Protein AF-A0A421JWB1-F1 (afdb_monomer)

Solvent-accessible surface area (backbone atoms only — not comparable to full-atom values): 15406 Å² total; per-residue (Å²): 135,90,50,73,67,58,52,48,56,51,51,53,51,50,54,50,53,58,63,69,46,85,67,65,52,73,92,69,58,54,95,81,66,87,69,80,76,88,63,75,51,62,64,57,48,54,53,52,52,52,50,51,54,54,52,57,65,45,49,62,64,53,61,75,42,63,88,43,91,65,34,63,62,52,47,52,53,47,46,46,47,56,56,60,53,42,49,49,45,53,54,45,44,53,52,49,41,55,51,51,51,64,72,68,52,81,81,81,72,89,76,83,90,79,88,82,91,79,84,87,77,89,75,79,94,68,89,77,52,68,71,60,54,50,50,51,61,58,62,64,64,54,66,76,68,63,75,76,54,100,61,64,66,68,59,55,50,54,50,51,52,50,51,52,51,50,53,50,49,52,50,51,5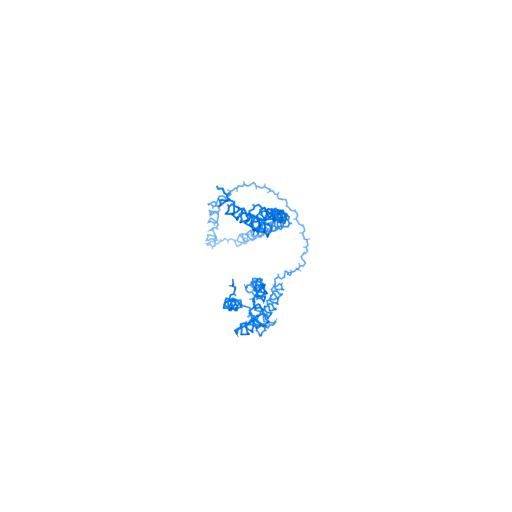0,50,50,50,53,50,51,50,48,50,51,53,49,50,49,40,52,70,47,55,50,48,50,52,49,52,52,49,50,52,49,51,50,54,49,51,52,49,50,50,50,49,50,51,52,51,49,52,41,38,54,73,72,68,50,78,52,81,41,72,67,56,54,52,52,51,53,53,51,51,53,52,53,51,50,50,52,53,51,49,66,64,49,59,86,74,112

Secondary structure (DSSP, 8-state):
---HHHHHHHHHHHHHHHHHS-PPPTTT--TT------S-HHHHHHHHHHHHHHHHHHHHHHHHTTTSTTHHHHHHHHHIIIIIIIHHHHHHHHHHHHHHHHHS-------------------------HHHHHHHHHHGGGHHHHSSS---HHHHHHHHHHHHHHHHHHHHHHHHHHHHHHHHHHHIIIIIIHHHHHHHHHHHHHHHHHHHHHHHHHHHHHHHTS-SS--HHHHHHHHHHHHHHHHHHHHHHHHGGG-

Foldseek 3Di:
DQDPVNLLVVLVVVVVVLVVLPQDFPVPPDVPDPPPPPDQLVVVLVSLVVSLVVLVVVPVVLVVCVPDPCSVVSVVSSCCCNPVRSVRRNVSSVSVNVVVCVVPPDDDDDDDDDDDDDDDDDDDDDPDDPVNVVVVVVVVPCVVVVVPDDDDPVVVVVVVVVVVVVVVVVVVVVVVVVVVVVVVVVCCVVPVVVVVVVVVVVVVVVVVVVVVVVVVVVVCCCVPPVCPDPDVVVVVVVVVVVVVVVVVVVVCVVVVVVD

Nearest PDB structures (foldseek):
  3j92-assembly1_D  TM=2.034E-01  e=2.692E+00  Oryctolagus cuniculus
  9cc9-assembly1_L  TM=2.661E-01  e=9.853E+00  Nicotiana benthamiana

pLDDT: mean 73.91, std 15.9, range [33.69, 96.38]

Structure (mmCIF, N/CA/C/O backbone):
data_AF-A0A421JWB1-F1
#
_entry.id   AF-A0A421JWB1-F1
#
loop_
_atom_site.group_PDB
_atom_site.id
_atom_site.type_symbol
_atom_site.label_atom_id
_atom_site.label_alt_id
_atom_site.label_comp_id
_atom_site.label_asym_id
_atom_site.label_entity_id
_atom_site.label_seq_id
_atom_site.pdbx_PDB_ins_code
_atom_site.Cartn_x
_atom_site.Cartn_y
_atom_site.Cartn_z
_atom_site.occupancy
_atom_site.B_iso_or_equiv
_atom_site.auth_seq_id
_atom_site.auth_comp_id
_atom_site.auth_asym_id
_atom_site.auth_atom_id
_atom_site.pdbx_PDB_model_num
ATOM 1 N N . MET A 1 1 ? 13.924 -13.564 -17.469 1.00 44.78 1 MET A N 1
ATOM 2 C CA . MET A 1 1 ? 13.247 -14.652 -18.208 1.00 44.78 1 MET A CA 1
ATOM 3 C C . MET A 1 1 ? 12.468 -15.488 -17.206 1.00 44.78 1 MET A C 1
ATOM 5 O O . MET A 1 1 ? 13.092 -16.129 -16.375 1.00 44.78 1 MET A O 1
ATOM 9 N N . THR A 1 2 ? 11.137 -15.430 -17.210 1.00 56.62 2 THR A N 1
ATOM 10 C CA . THR A 1 2 ? 10.296 -16.287 -16.359 1.00 56.62 2 THR A CA 1
ATOM 11 C C . THR A 1 2 ? 10.158 -17.655 -17.022 1.00 56.62 2 THR A C 1
ATOM 13 O O . THR A 1 2 ? 9.733 -17.762 -18.173 1.00 56.62 2 THR A O 1
ATOM 16 N N . SER A 1 3 ? 10.598 -18.710 -16.338 1.00 70.94 3 SER A N 1
ATOM 17 C CA . SER A 1 3 ? 10.462 -20.078 -16.840 1.00 70.94 3 SER A CA 1
ATOM 18 C C . SER A 1 3 ? 9.083 -20.642 -16.476 1.00 70.94 3 SER A C 1
ATOM 20 O O . SER A 1 3 ? 8.473 -20.209 -15.501 1.00 70.94 3 SER A O 1
ATOM 22 N N . LEU A 1 4 ? 8.594 -21.621 -17.244 1.00 68.88 4 LEU A N 1
ATOM 23 C CA . LEU A 1 4 ? 7.314 -22.287 -16.962 1.00 68.88 4 LEU A CA 1
ATOM 24 C C . LEU A 1 4 ? 7.333 -22.979 -15.585 1.00 68.88 4 LEU A C 1
ATOM 26 O O . LEU A 1 4 ? 6.342 -22.951 -14.871 1.00 68.88 4 LEU A O 1
ATOM 30 N N . HIS A 1 5 ? 8.489 -23.522 -15.194 1.00 71.44 5 HIS A N 1
ATOM 31 C CA . HIS A 1 5 ? 8.690 -24.155 -13.894 1.00 71.44 5 HIS A CA 1
ATOM 32 C C . HIS A 1 5 ? 8.580 -23.148 -12.742 1.00 71.44 5 HIS A C 1
ATOM 34 O O . HIS A 1 5 ? 7.970 -23.435 -11.723 1.00 71.44 5 HIS A O 1
ATOM 40 N N . THR A 1 6 ? 9.083 -21.924 -12.935 1.00 74.94 6 THR A N 1
ATOM 41 C CA . THR A 1 6 ? 8.916 -20.838 -11.958 1.00 74.94 6 THR A CA 1
ATOM 42 C C . THR A 1 6 ? 7.438 -20.481 -11.774 1.00 74.94 6 THR A C 1
ATOM 44 O O . THR A 1 6 ? 6.998 -20.262 -10.652 1.00 74.94 6 THR A O 1
ATOM 47 N N . ILE A 1 7 ? 6.654 -20.459 -12.856 1.00 71.81 7 ILE A N 1
ATOM 48 C CA . ILE A 1 7 ? 5.209 -20.191 -12.783 1.00 71.81 7 ILE A CA 1
ATOM 49 C C . ILE A 1 7 ? 4.484 -21.326 -12.052 1.00 71.81 7 ILE A C 1
ATOM 51 O O . ILE A 1 7 ? 3.648 -21.052 -11.199 1.00 71.81 7 ILE A O 1
ATOM 55 N N . GLU A 1 8 ? 4.849 -22.580 -12.317 1.00 76.25 8 GLU A N 1
ATOM 56 C CA . GLU A 1 8 ? 4.298 -23.742 -11.611 1.00 76.25 8 GLU A CA 1
ATOM 57 C C . GLU A 1 8 ? 4.595 -23.695 -10.104 1.00 76.25 8 GLU A C 1
ATOM 59 O O . GLU A 1 8 ? 3.668 -23.782 -9.307 1.00 76.25 8 GLU A O 1
ATOM 64 N N . THR A 1 9 ? 5.838 -23.406 -9.698 1.00 78.88 9 THR A N 1
ATOM 65 C CA . THR A 1 9 ? 6.180 -23.262 -8.267 1.00 78.88 9 THR A CA 1
ATOM 66 C C . THR A 1 9 ? 5.426 -22.128 -7.571 1.00 78.88 9 THR A C 1
ATOM 68 O O . THR A 1 9 ? 5.154 -22.204 -6.375 1.00 78.88 9 THR A O 1
ATOM 71 N N . ILE A 1 10 ? 5.081 -21.065 -8.306 1.00 77.12 10 ILE A N 1
ATOM 72 C CA . ILE A 1 10 ? 4.302 -19.944 -7.772 1.00 77.12 10 ILE A CA 1
ATOM 73 C C . ILE A 1 10 ? 2.832 -20.351 -7.600 1.00 77.12 10 ILE A C 1
ATOM 75 O O . ILE A 1 10 ? 2.226 -20.014 -6.587 1.00 77.12 10 ILE A O 1
ATOM 79 N N . ILE A 1 11 ? 2.274 -21.100 -8.555 1.00 74.69 11 ILE A N 1
ATOM 80 C CA . ILE A 1 11 ? 0.910 -21.642 -8.477 1.00 74.69 11 ILE A CA 1
ATOM 81 C C . ILE A 1 11 ? 0.786 -22.621 -7.306 1.00 74.69 11 ILE A C 1
ATOM 83 O O . ILE A 1 11 ? -0.158 -22.508 -6.528 1.00 74.69 11 ILE A O 1
ATOM 87 N N . ASP A 1 12 ? 1.750 -23.529 -7.139 1.00 79.44 12 ASP A N 1
ATOM 88 C CA . ASP A 1 12 ? 1.744 -24.503 -6.042 1.00 79.44 12 ASP A CA 1
ATOM 89 C C . ASP A 1 12 ? 1.836 -23.797 -4.680 1.00 79.44 12 ASP A C 1
ATOM 91 O O . ASP A 1 12 ? 1.040 -24.074 -3.781 1.00 79.44 12 ASP A O 1
ATOM 95 N N . ARG A 1 13 ? 2.711 -22.787 -4.565 1.00 82.56 13 ARG A N 1
ATOM 96 C CA . ARG A 1 13 ? 2.807 -21.944 -3.366 1.00 82.56 13 ARG A CA 1
ATOM 97 C C . ARG A 1 13 ? 1.489 -21.239 -3.047 1.00 82.56 13 ARG A C 1
ATOM 99 O O . ARG A 1 13 ? 1.067 -21.253 -1.897 1.00 82.56 13 ARG A O 1
ATOM 106 N N . TYR A 1 14 ? 0.821 -20.652 -4.041 1.00 77.69 14 TYR A N 1
ATOM 107 C CA . TYR A 1 14 ? -0.469 -19.997 -3.814 1.00 77.69 14 TYR A CA 1
ATOM 108 C C . TYR A 1 14 ? -1.587 -20.987 -3.482 1.00 77.69 14 TYR A C 1
ATOM 110 O O . TYR A 1 14 ? -2.437 -20.674 -2.656 1.00 77.69 14 TYR A O 1
ATOM 118 N N . SER A 1 15 ? -1.573 -22.193 -4.051 1.00 76.81 15 SER A N 1
ATOM 119 C CA . SER A 1 15 ? -2.471 -23.279 -3.633 1.00 76.81 15 SER A CA 1
ATOM 120 C C . SER A 1 15 ? -2.292 -23.610 -2.148 1.00 76.81 15 SER A C 1
ATOM 122 O O . SER A 1 15 ? -3.278 -23.768 -1.426 1.00 76.81 15 SER A O 1
ATOM 124 N N . ASP A 1 16 ? -1.052 -23.686 -1.672 1.00 79.69 16 ASP A N 1
ATOM 125 C CA . ASP A 1 16 ? -0.770 -24.001 -0.271 1.00 79.69 16 ASP A CA 1
ATOM 126 C C . ASP A 1 16 ? -1.110 -22.833 0.664 1.00 79.69 16 ASP A C 1
ATOM 128 O O . ASP A 1 16 ? -1.723 -23.046 1.715 1.00 79.69 16 ASP A O 1
ATOM 132 N N . ASP A 1 17 ? -0.844 -21.594 0.243 1.00 75.38 17 ASP A N 1
ATOM 133 C CA . ASP A 1 17 ? -1.265 -20.390 0.966 1.00 75.38 17 ASP A CA 1
ATOM 134 C C . ASP A 1 17 ? -2.799 -20.356 1.115 1.00 75.38 17 ASP A C 1
ATOM 136 O O . ASP A 1 17 ? -3.311 -20.140 2.217 1.00 75.38 17 ASP A O 1
ATOM 140 N N . ILE A 1 18 ? -3.548 -20.671 0.052 1.00 69.06 18 ILE A N 1
ATOM 141 C CA . ILE A 1 18 ? -5.019 -20.741 0.053 1.00 69.06 18 ILE A CA 1
ATOM 142 C C . ILE A 1 18 ? -5.568 -21.865 0.953 1.00 69.06 18 ILE A C 1
ATOM 144 O O . ILE A 1 18 ? -6.654 -21.724 1.532 1.00 69.06 18 ILE A O 1
ATOM 148 N N . LYS A 1 19 ? -4.848 -22.982 1.092 1.00 73.88 19 LYS A N 1
ATOM 149 C CA . LYS A 1 19 ? -5.209 -24.061 2.031 1.00 73.88 19 LYS A CA 1
ATOM 150 C C . LYS A 1 19 ? -4.901 -23.687 3.479 1.00 73.88 19 LYS A C 1
ATOM 152 O O . LYS A 1 19 ? -5.646 -24.090 4.366 1.00 73.88 19 LYS A O 1
ATOM 157 N N . SER A 1 20 ? -3.838 -22.913 3.713 1.00 73.75 20 SER A N 1
ATOM 158 C CA . SER A 1 20 ? -3.465 -22.419 5.047 1.00 73.75 20 SER A CA 1
ATOM 159 C C . SER A 1 20 ? -4.441 -21.366 5.584 1.00 73.75 20 SER A C 1
ATOM 161 O O . SER A 1 20 ? -4.635 -21.233 6.793 1.00 73.75 20 SER A O 1
ATOM 163 N N . LEU A 1 21 ? -5.094 -20.636 4.676 1.00 65.12 21 LEU A N 1
ATOM 164 C CA . LEU A 1 21 ? -6.259 -19.819 4.973 1.00 65.12 21 LEU A CA 1
ATOM 165 C C . LEU A 1 21 ? -7.402 -20.780 5.343 1.00 65.12 21 LEU A C 1
ATOM 167 O O . LEU A 1 21 ? -8.045 -21.338 4.453 1.00 65.12 21 LEU A O 1
ATOM 171 N N . ASN A 1 22 ? -7.620 -20.978 6.653 1.00 62.97 22 ASN A N 1
ATOM 172 C CA . ASN A 1 22 ? -8.680 -21.783 7.298 1.00 62.97 22 ASN A CA 1
ATOM 173 C C . ASN A 1 22 ? -10.111 -21.282 6.977 1.00 62.97 22 ASN A C 1
ATOM 175 O O . ASN A 1 22 ? -10.965 -21.159 7.850 1.00 62.97 22 ASN A O 1
ATOM 179 N N . ILE A 1 23 ? -10.376 -20.953 5.718 1.00 63.00 23 ILE A N 1
ATOM 180 C CA . ILE A 1 23 ? -11.671 -20.548 5.195 1.00 63.00 23 ILE A CA 1
ATOM 181 C C . ILE A 1 23 ? -12.414 -21.841 4.847 1.00 63.00 23 ILE A C 1
ATOM 183 O O . ILE A 1 23 ? -11.891 -22.628 4.040 1.00 63.00 23 ILE A O 1
ATOM 187 N N . PRO A 1 24 ? -13.592 -22.090 5.445 1.00 63.88 24 PRO A N 1
ATOM 188 C CA . PRO A 1 24 ? -14.400 -23.255 5.114 1.00 63.88 24 PRO A CA 1
ATOM 189 C C . PRO A 1 24 ? -14.762 -23.249 3.624 1.00 63.88 24 PRO A C 1
ATOM 191 O O . PRO A 1 24 ? -14.945 -22.196 3.021 1.00 63.88 24 PRO A O 1
ATOM 194 N N . SER A 1 25 ? -14.852 -24.434 3.018 1.00 58.41 25 SER A N 1
ATOM 195 C CA . SER A 1 25 ? -15.398 -24.577 1.665 1.00 58.41 25 SER A CA 1
ATOM 196 C C . SER A 1 25 ? -16.887 -24.227 1.660 1.00 58.41 25 SER A C 1
ATOM 198 O O . SER A 1 25 ? -17.566 -24.373 2.680 1.00 58.41 25 SER A O 1
ATOM 200 N N . LEU A 1 26 ? -17.420 -23.839 0.506 1.00 56.41 26 LEU A N 1
ATOM 201 C CA . LEU A 1 26 ? -18.829 -23.510 0.279 1.00 56.41 26 LEU A CA 1
ATOM 202 C C . LEU A 1 26 ? -19.766 -24.626 0.764 1.00 56.41 26 LEU A C 1
ATOM 204 O O . LEU A 1 26 ? -20.832 -24.365 1.305 1.00 56.41 26 LEU A O 1
ATOM 208 N N . THR A 1 27 ? -19.328 -25.881 0.650 1.00 55.66 27 THR A N 1
ATOM 209 C CA . THR A 1 27 ? -20.059 -27.070 1.122 1.00 55.66 27 THR A CA 1
ATOM 210 C C . THR A 1 27 ? -20.117 -27.213 2.644 1.00 55.66 27 THR A C 1
ATOM 212 O O . THR A 1 27 ? -20.988 -27.909 3.160 1.00 55.66 27 THR A O 1
ATOM 215 N N . LYS A 1 28 ? -19.194 -26.574 3.369 1.00 59.38 28 LYS A N 1
ATOM 216 C CA . LYS A 1 28 ? -19.120 -26.557 4.839 1.00 59.38 28 LYS A CA 1
ATOM 217 C C . LYS A 1 28 ? -19.638 -25.246 5.429 1.00 59.38 28 LYS A C 1
ATOM 219 O O . LYS A 1 28 ? -19.927 -25.195 6.620 1.00 59.38 28 LYS A O 1
ATOM 224 N N . PHE A 1 29 ? -19.767 -24.203 4.610 1.00 56.34 29 PHE A N 1
ATOM 225 C CA . PHE A 1 29 ? -20.377 -22.933 4.977 1.00 56.34 29 PHE A CA 1
ATOM 226 C C . PHE A 1 29 ? -21.905 -23.079 5.007 1.00 56.34 29 PHE A C 1
ATOM 228 O O . PHE A 1 29 ? -22.623 -22.711 4.078 1.00 56.34 29 PHE A O 1
ATOM 235 N N . ARG A 1 30 ? -22.420 -23.674 6.085 1.00 53.69 30 ARG A N 1
ATOM 236 C CA . ARG A 1 30 ? -23.856 -23.704 6.353 1.00 53.69 30 ARG A CA 1
ATOM 237 C C . ARG A 1 30 ? -24.238 -22.363 6.975 1.00 53.69 30 ARG A C 1
ATOM 239 O O . ARG A 1 30 ? -23.835 -22.081 8.095 1.00 53.69 30 ARG A O 1
ATOM 246 N N . GLN A 1 31 ? -25.043 -21.571 6.265 1.00 54.59 31 GLN A N 1
ATOM 247 C CA . GLN A 1 31 ? -25.502 -20.222 6.660 1.00 54.59 31 GLN A CA 1
ATOM 248 C C . GLN A 1 31 ? -26.112 -20.100 8.075 1.00 54.59 31 GLN A C 1
ATOM 250 O O . GLN A 1 31 ? -26.299 -18.984 8.543 1.00 54.59 31 GLN A O 1
ATOM 255 N N . ASN A 1 32 ? -26.404 -21.214 8.756 1.00 48.22 32 ASN A N 1
ATOM 256 C CA . ASN A 1 32 ? -27.080 -21.243 10.054 1.00 48.22 32 ASN A CA 1
ATOM 257 C C . ASN A 1 32 ? -26.224 -21.772 11.212 1.00 48.22 32 ASN A C 1
ATOM 259 O O . ASN A 1 32 ? -26.705 -21.761 12.343 1.00 48.22 32 ASN A O 1
ATOM 263 N N . ASP A 1 33 ? -24.998 -22.243 10.970 1.00 47.75 33 ASP A N 1
ATOM 264 C CA . ASP A 1 33 ? -24.144 -22.688 12.070 1.00 47.75 33 ASP A CA 1
ATOM 265 C C . ASP A 1 33 ? -23.330 -21.494 12.564 1.00 47.75 33 ASP A C 1
ATOM 267 O O . ASP A 1 33 ? -22.449 -20.972 11.883 1.00 47.75 33 ASP A O 1
ATOM 271 N N . SER A 1 34 ? -23.669 -21.049 13.770 1.00 47.81 34 SER A N 1
ATOM 272 C CA . SER A 1 34 ? -22.977 -20.051 14.577 1.00 47.81 34 SER A CA 1
ATOM 273 C C . SER A 1 34 ? -21.564 -20.522 14.936 1.00 47.81 34 SER A C 1
ATOM 275 O O . SER A 1 34 ? -21.252 -20.800 16.095 1.00 47.81 34 SER A O 1
ATOM 277 N N . THR A 1 35 ? -20.690 -20.650 13.940 1.00 54.81 35 THR A N 1
ATOM 278 C CA . THR A 1 35 ? -19.260 -20.794 14.175 1.00 54.81 35 THR A CA 1
ATOM 279 C C . THR A 1 35 ? -18.784 -19.456 14.709 1.00 54.81 35 THR A C 1
ATOM 281 O O . THR A 1 35 ? -18.725 -18.482 13.962 1.00 54.81 35 THR A O 1
ATOM 284 N N . LEU A 1 36 ? -18.509 -19.398 16.013 1.00 49.03 36 LEU A N 1
ATOM 285 C CA . LEU A 1 36 ? -17.842 -18.269 16.654 1.00 49.03 36 LEU A CA 1
ATOM 286 C C . LEU A 1 36 ? -16.607 -17.913 15.821 1.00 49.03 36 LEU A C 1
ATOM 288 O O . LEU A 1 36 ? -15.647 -18.683 15.753 1.00 49.03 36 LEU A O 1
ATOM 292 N N . ILE A 1 37 ? -16.670 -16.777 15.131 1.00 54.41 37 ILE A N 1
ATOM 293 C CA . ILE A 1 37 ? -15.580 -16.276 14.301 1.00 54.41 37 ILE A CA 1
ATOM 294 C C . ILE A 1 37 ? -14.516 -15.757 15.273 1.00 54.41 37 ILE A C 1
ATOM 296 O O . ILE A 1 37 ? -14.594 -14.634 15.758 1.00 54.41 37 ILE A O 1
ATOM 300 N N . THR A 1 38 ? -13.548 -16.605 15.622 1.00 51.44 38 THR A N 1
ATOM 301 C CA . THR A 1 38 ? -12.500 -16.284 16.610 1.00 51.44 38 THR A CA 1
ATOM 302 C C . THR A 1 38 ? -11.383 -15.403 16.047 1.00 51.44 38 THR A C 1
ATOM 304 O O . THR A 1 38 ? -10.594 -14.853 16.810 1.00 51.44 38 THR A O 1
ATOM 307 N N . ILE A 1 39 ? -11.298 -15.260 14.721 1.00 59.88 39 ILE A N 1
ATOM 308 C CA . ILE A 1 39 ? -10.264 -14.490 14.019 1.00 59.88 39 ILE A CA 1
ATOM 309 C C . ILE A 1 39 ? -10.946 -13.577 13.003 1.00 59.88 39 ILE A C 1
ATOM 311 O O . ILE A 1 39 ? -11.824 -14.021 12.265 1.00 59.88 39 ILE A O 1
ATOM 315 N N . SER A 1 40 ? -10.528 -12.311 12.940 1.00 65.06 40 SER A N 1
ATOM 316 C CA . SER A 1 40 ? -11.121 -11.328 12.035 1.00 65.06 40 SER A CA 1
ATOM 317 C C . SER A 1 40 ? -10.987 -11.761 10.557 1.00 65.06 40 SER A C 1
ATOM 319 O O . SER A 1 40 ? -9.876 -12.007 10.069 1.00 65.06 40 SER A O 1
ATOM 321 N N . PRO A 1 41 ? -12.099 -11.840 9.799 1.00 73.12 41 PRO A N 1
ATOM 322 C CA . PRO A 1 41 ? -12.102 -12.335 8.416 1.00 73.12 41 PRO A CA 1
ATOM 323 C C . PRO A 1 41 ? -11.453 -11.363 7.406 1.00 73.12 41 PRO A C 1
ATOM 325 O O . PRO A 1 41 ? -11.223 -11.714 6.245 1.00 73.12 41 PRO A O 1
ATOM 328 N N . TYR A 1 42 ? -11.081 -10.158 7.845 1.00 76.25 42 TYR A N 1
ATOM 329 C CA . TYR A 1 42 ? -10.410 -9.144 7.024 1.00 76.25 42 TYR A CA 1
ATOM 330 C C . TYR A 1 42 ? -8.964 -9.511 6.655 1.00 76.25 42 TYR A C 1
ATOM 332 O O . TYR A 1 42 ? -8.512 -9.208 5.552 1.00 76.25 42 TYR A O 1
ATOM 340 N N . ILE A 1 43 ? -8.233 -10.220 7.525 1.00 75.56 43 ILE A N 1
ATOM 341 C CA . ILE A 1 43 ? -6.865 -10.676 7.206 1.00 75.56 43 ILE A CA 1
ATOM 342 C C . ILE A 1 43 ? -6.907 -11.693 6.060 1.00 75.56 43 ILE A C 1
ATOM 344 O O . ILE A 1 43 ? -6.075 -11.667 5.149 1.00 75.56 43 ILE A O 1
ATOM 348 N N . SER A 1 44 ? -7.909 -12.571 6.089 1.00 74.25 44 SER A N 1
ATOM 349 C CA . SER A 1 44 ? -8.174 -13.531 5.023 1.00 74.25 44 SER A CA 1
ATOM 350 C C . SER A 1 44 ? -8.571 -12.831 3.724 1.00 74.25 44 SER A C 1
ATOM 352 O O . SER A 1 44 ? -8.070 -13.209 2.667 1.00 74.25 44 SER A O 1
ATOM 354 N N . GLN A 1 45 ? -9.378 -11.765 3.796 1.00 80.94 45 GLN A N 1
ATOM 355 C CA . GLN A 1 45 ? -9.743 -10.955 2.628 1.00 80.94 45 GLN A CA 1
ATOM 356 C C . GLN A 1 45 ? -8.512 -10.342 1.963 1.00 80.94 45 GLN A C 1
ATOM 358 O O . GLN A 1 45 ? -8.309 -10.517 0.763 1.00 80.94 45 GLN A O 1
ATOM 363 N N . PHE A 1 46 ? -7.666 -9.673 2.747 1.00 78.44 46 PHE A N 1
ATOM 364 C CA . PHE A 1 46 ? -6.475 -9.007 2.229 1.00 78.44 46 PHE A CA 1
ATOM 365 C C . PHE A 1 46 ? -5.534 -9.992 1.525 1.00 78.44 46 PHE A C 1
ATOM 367 O O . PHE A 1 46 ? -5.052 -9.731 0.422 1.00 78.44 46 PHE A O 1
ATOM 374 N N . LYS A 1 47 ? -5.313 -11.170 2.123 1.00 76.88 47 LYS A N 1
ATOM 375 C CA . LYS A 1 47 ? -4.492 -12.220 1.506 1.00 76.88 47 LYS A CA 1
ATOM 376 C C . LYS A 1 47 ? -5.110 -12.759 0.214 1.00 76.88 47 LYS A C 1
ATOM 378 O O . LYS A 1 47 ? -4.384 -12.959 -0.757 1.00 76.88 47 LYS A O 1
ATOM 383 N N . LEU A 1 48 ? -6.427 -12.970 0.171 1.00 79.31 48 LEU A N 1
ATOM 384 C CA . LEU A 1 48 ? -7.116 -13.408 -1.048 1.00 79.31 48 LEU A CA 1
ATOM 385 C C . LEU A 1 48 ? -7.040 -12.355 -2.164 1.00 79.31 48 LEU A C 1
ATOM 387 O O . LEU A 1 48 ? -6.807 -12.710 -3.319 1.00 79.31 48 LEU A O 1
ATOM 391 N N . GLU A 1 49 ? -7.166 -11.067 -1.838 1.00 82.88 49 GLU A N 1
ATOM 392 C CA . GLU A 1 49 ? -7.011 -9.973 -2.806 1.00 82.88 49 GLU A CA 1
ATOM 393 C C . GLU A 1 49 ? -5.578 -9.871 -3.339 1.00 82.88 49 GLU A C 1
ATOM 395 O O . GLU A 1 49 ? -5.373 -9.729 -4.549 1.00 82.88 49 GLU A O 1
ATOM 400 N N . GLN A 1 50 ? -4.579 -10.036 -2.469 1.00 81.62 50 GLN A N 1
ATOM 401 C CA . GLN A 1 50 ? -3.175 -10.076 -2.874 1.00 81.62 50 GLN A CA 1
ATOM 402 C C . GLN A 1 50 ? -2.902 -11.236 -3.846 1.00 81.62 50 GLN A C 1
ATOM 404 O O . GLN A 1 50 ? -2.227 -11.050 -4.863 1.00 81.62 50 GLN A O 1
ATOM 409 N N . ILE A 1 51 ? -3.457 -12.419 -3.562 1.00 78.94 51 ILE A N 1
ATOM 410 C CA . ILE A 1 51 ? -3.343 -13.604 -4.423 1.00 78.94 51 ILE A CA 1
ATOM 411 C C . ILE A 1 51 ? -4.085 -13.391 -5.752 1.00 78.94 51 ILE A C 1
ATOM 413 O O . ILE A 1 51 ? -3.571 -13.737 -6.815 1.00 78.94 51 ILE A O 1
ATOM 417 N N . LYS A 1 52 ? -5.255 -12.744 -5.740 1.00 82.44 52 LYS A N 1
ATOM 418 C CA . LYS A 1 52 ? -5.985 -12.382 -6.966 1.00 82.44 52 LYS A CA 1
ATOM 419 C C . LYS A 1 52 ? -5.166 -11.454 -7.861 1.00 82.44 52 LYS A C 1
ATOM 421 O O . LYS A 1 52 ? -5.091 -11.664 -9.075 1.00 82.44 52 LYS A O 1
ATOM 426 N N . GLN A 1 53 ? -4.537 -10.438 -7.274 1.00 82.50 53 GLN A N 1
ATOM 427 C CA . GLN A 1 53 ? -3.721 -9.482 -8.016 1.00 82.50 53 GLN A CA 1
ATOM 428 C C . GLN A 1 53 ? -2.458 -10.141 -8.586 1.00 82.50 53 GLN A C 1
ATOM 430 O O . GLN A 1 53 ? -2.110 -9.909 -9.747 1.00 82.50 53 GLN A O 1
ATOM 435 N N . SER A 1 54 ? -1.793 -11.003 -7.813 1.00 77.69 54 SER A N 1
ATOM 436 C CA . SER A 1 54 ? -0.610 -11.727 -8.285 1.00 77.69 54 SER A CA 1
ATOM 437 C C . SER A 1 54 ? -0.947 -12.734 -9.391 1.00 77.69 54 SER A C 1
ATOM 439 O O . SER A 1 54 ? -0.235 -12.782 -10.397 1.00 77.69 54 SER A O 1
ATOM 441 N N . LEU A 1 55 ? -2.061 -13.466 -9.276 1.00 73.88 55 LEU A N 1
ATOM 442 C CA . LEU A 1 55 ? -2.552 -14.383 -10.311 1.00 73.88 55 LEU A CA 1
ATOM 443 C C . LEU A 1 55 ? -2.949 -13.643 -11.593 1.00 73.88 55 LEU A C 1
ATOM 445 O O . LEU A 1 55 ? -2.600 -14.093 -12.684 1.00 73.88 55 LEU A O 1
ATOM 449 N N . SER A 1 56 ? -3.586 -12.473 -11.482 1.00 78.81 56 SER A N 1
ATOM 450 C CA . SER A 1 56 ? -3.883 -11.615 -12.638 1.00 78.81 56 SER A CA 1
ATOM 451 C C . SER A 1 56 ? -2.604 -11.218 -13.387 1.00 78.81 56 SER A C 1
ATOM 453 O O . SER A 1 56 ? -2.525 -11.350 -14.610 1.00 78.81 56 SER A O 1
ATOM 455 N N . ASN A 1 57 ? -1.542 -10.863 -12.659 1.00 79.38 57 ASN A N 1
ATOM 456 C CA . ASN A 1 57 ? -0.242 -10.528 -13.248 1.00 79.38 57 ASN A CA 1
ATOM 457 C C . ASN A 1 57 ? 0.469 -11.734 -13.895 1.00 79.38 57 ASN A C 1
ATOM 459 O O . ASN A 1 57 ? 1.319 -11.550 -14.769 1.00 79.38 57 ASN A O 1
ATOM 463 N N . LEU A 1 58 ? 0.116 -12.965 -13.510 1.00 71.06 58 LEU A N 1
ATOM 464 C CA . LEU A 1 58 ? 0.650 -14.208 -14.081 1.00 71.06 58 LEU A CA 1
ATOM 465 C C . LEU A 1 58 ? -0.043 -14.621 -15.393 1.00 71.06 58 LEU A C 1
ATOM 467 O O . LEU A 1 58 ? 0.538 -15.389 -16.162 1.00 71.06 58 LEU A O 1
ATOM 471 N N . THR A 1 59 ? -1.215 -14.063 -15.716 1.00 74.62 59 THR A N 1
ATOM 472 C CA . THR A 1 59 ? -1.960 -14.388 -16.952 1.00 74.62 59 THR A CA 1
ATOM 473 C C . THR A 1 59 ? -1.186 -14.033 -18.228 1.00 74.62 59 THR A C 1
ATOM 475 O O . THR A 1 59 ? -1.041 -14.861 -19.132 1.00 74.62 59 THR A O 1
ATOM 478 N N . GLN A 1 60 ? -0.617 -12.825 -18.298 1.00 75.44 60 GLN A N 1
ATOM 479 C CA . GLN A 1 60 ? 0.167 -12.356 -19.445 1.00 75.44 60 GLN A CA 1
ATOM 480 C C . GLN A 1 60 ? 1.447 -13.173 -19.701 1.00 75.44 60 GLN A C 1
ATOM 482 O O . GLN A 1 60 ? 1.671 -13.577 -20.849 1.00 75.44 60 GLN A O 1
ATOM 487 N N . PRO A 1 61 ? 2.323 -13.426 -18.705 1.00 71.88 61 PRO A N 1
ATOM 488 C CA . PRO A 1 61 ? 3.510 -14.249 -18.915 1.00 71.88 61 PRO A CA 1
ATOM 489 C C . PRO A 1 61 ? 3.159 -15.711 -19.208 1.00 71.88 61 PRO A C 1
ATOM 491 O O . PRO A 1 61 ? 3.856 -16.329 -20.013 1.00 71.88 61 PRO A O 1
ATOM 494 N N . LEU A 1 62 ? 2.067 -16.245 -18.646 1.00 71.00 62 LEU A N 1
ATOM 495 C CA . LEU A 1 62 ? 1.588 -17.591 -18.962 1.00 71.00 62 LEU A CA 1
ATOM 496 C C . LEU A 1 62 ? 1.153 -17.689 -20.434 1.00 71.00 62 LEU A C 1
ATOM 498 O O . LEU A 1 62 ? 1.617 -18.578 -21.146 1.00 71.00 62 LEU A O 1
ATOM 502 N N . HIS A 1 63 ? 0.367 -16.733 -20.944 1.00 73.88 63 HIS A N 1
ATOM 503 C CA . HIS A 1 63 ? -0.072 -16.723 -22.348 1.00 73.88 63 HIS A CA 1
ATOM 504 C C . HIS A 1 63 ? 1.096 -16.598 -23.348 1.00 73.88 63 HIS A C 1
ATOM 506 O O . HIS A 1 63 ? 1.071 -17.202 -24.421 1.00 73.88 63 HIS A O 1
ATOM 512 N N . LYS A 1 64 ? 2.175 -15.886 -22.991 1.00 77.19 64 LYS A N 1
ATOM 513 C CA . LYS A 1 64 ? 3.408 -15.813 -23.806 1.00 77.19 64 LYS A CA 1
ATOM 514 C C . LYS A 1 64 ? 4.135 -17.162 -23.929 1.00 77.19 64 LYS A C 1
ATOM 516 O O . LYS A 1 64 ? 4.933 -17.341 -24.845 1.00 77.19 64 LYS A O 1
ATOM 521 N N . LEU A 1 65 ? 3.859 -18.114 -23.036 1.00 72.56 65 LEU A N 1
ATOM 522 C CA . LEU A 1 65 ? 4.477 -19.444 -22.988 1.00 72.56 65 LEU A CA 1
ATOM 523 C C . LEU A 1 65 ? 3.599 -20.551 -23.610 1.00 72.56 65 LEU A C 1
ATOM 525 O O . LEU A 1 65 ? 3.971 -21.723 -23.525 1.00 72.56 65 LEU A O 1
ATOM 529 N N . LYS A 1 66 ? 2.507 -20.187 -24.306 1.00 73.31 66 LYS A N 1
ATOM 530 C CA . LYS A 1 66 ? 1.543 -21.095 -24.971 1.00 73.31 66 LYS A CA 1
ATOM 531 C C . LYS A 1 66 ? 2.172 -22.131 -25.914 1.00 73.31 66 LYS A C 1
ATOM 533 O O . LYS A 1 66 ? 1.606 -23.191 -26.140 1.00 73.31 66 LYS A O 1
ATOM 538 N N . SER A 1 67 ? 3.359 -21.841 -26.448 1.00 68.81 67 SER A N 1
ATOM 539 C CA . SER A 1 67 ? 4.095 -22.718 -27.372 1.00 68.81 67 SER A CA 1
ATOM 540 C C . SER A 1 67 ? 4.733 -23.954 -26.697 1.00 68.81 67 SER A C 1
ATOM 542 O O . SER A 1 67 ? 5.164 -24.887 -27.371 1.00 68.81 67 SER A O 1
ATOM 544 N N . LYS A 1 68 ? 4.810 -24.006 -25.357 1.00 76.38 68 LYS A N 1
ATOM 545 C CA . LYS A 1 68 ? 5.473 -25.112 -24.640 1.00 76.38 68 LYS A CA 1
ATOM 546 C C . LYS A 1 68 ? 4.528 -26.289 -24.373 1.00 76.38 68 LYS A C 1
ATOM 548 O O . LYS A 1 68 ? 3.402 -26.097 -23.938 1.00 76.38 68 LYS A O 1
ATOM 553 N N . LYS A 1 69 ? 5.031 -27.524 -24.515 1.00 73.12 69 LYS A N 1
ATOM 554 C CA . LYS A 1 69 ? 4.269 -28.782 -24.337 1.00 73.12 69 LYS A CA 1
ATOM 555 C C . LYS A 1 69 ? 3.562 -28.909 -22.975 1.00 73.12 69 LYS A C 1
ATOM 557 O O . LYS A 1 69 ? 2.480 -29.476 -22.906 1.00 73.12 69 LYS A O 1
ATOM 562 N N . SER A 1 70 ? 4.146 -28.355 -21.913 1.00 71.56 70 SER A N 1
ATOM 563 C CA . SER A 1 70 ? 3.587 -28.401 -20.551 1.00 71.56 70 SER A CA 1
ATOM 564 C C . SER A 1 70 ? 2.662 -27.220 -20.217 1.00 71.56 70 SER A C 1
ATOM 566 O O . SER A 1 70 ? 2.206 -27.109 -19.084 1.00 71.56 70 SER A O 1
ATOM 568 N N . TYR A 1 71 ? 2.383 -26.329 -21.177 1.00 79.88 71 TYR A N 1
ATOM 569 C CA . TYR A 1 71 ? 1.520 -25.162 -20.978 1.00 79.88 71 TYR A CA 1
ATOM 570 C C . TYR A 1 71 ? 0.100 -25.554 -20.574 1.00 79.88 71 TYR A C 1
ATOM 572 O O . TYR A 1 71 ? -0.394 -25.014 -19.596 1.00 79.88 71 TYR A O 1
ATOM 580 N N . ASN A 1 72 ? -0.520 -26.511 -21.273 1.00 77.94 72 ASN A N 1
ATOM 581 C CA . ASN A 1 72 ? -1.909 -26.901 -21.006 1.00 77.94 72 ASN A CA 1
ATOM 582 C C . ASN A 1 72 ? -2.087 -27.400 -19.564 1.00 77.94 72 ASN A C 1
ATOM 584 O O . ASN A 1 72 ? -2.994 -26.961 -18.882 1.00 77.94 72 ASN A O 1
ATOM 588 N N . ILE A 1 73 ? -1.148 -28.206 -19.056 1.00 80.75 73 ILE A N 1
ATOM 589 C CA . ILE A 1 73 ? -1.193 -28.731 -17.680 1.00 80.75 73 ILE A CA 1
ATOM 590 C C . ILE A 1 73 ? -1.109 -27.594 -16.650 1.00 80.75 73 ILE A C 1
ATOM 592 O O . ILE A 1 73 ? -1.870 -27.557 -15.687 1.00 80.75 73 ILE A O 1
ATOM 596 N N . VAL A 1 74 ? -0.180 -26.654 -16.846 1.00 77.50 74 VAL A N 1
ATOM 597 C CA . VAL A 1 74 ? -0.010 -25.503 -15.942 1.00 77.50 74 VAL A CA 1
ATOM 598 C C . VAL A 1 74 ? -1.184 -24.528 -16.069 1.00 77.50 74 VAL A C 1
ATOM 600 O O . VAL A 1 74 ? -1.581 -23.909 -15.086 1.00 77.50 74 VAL A O 1
ATOM 603 N N . HIS A 1 75 ? -1.761 -24.405 -17.263 1.00 79.38 75 HIS A N 1
ATOM 604 C CA . HIS A 1 75 ? -2.927 -23.575 -17.523 1.00 79.38 75 HIS A CA 1
ATOM 605 C C . HIS A 1 75 ? -4.190 -24.150 -16.877 1.00 79.38 75 HIS A C 1
ATOM 607 O O . HIS A 1 75 ? -4.892 -23.404 -16.210 1.00 79.38 75 HIS A O 1
ATOM 613 N N . ASP A 1 76 ? -4.426 -25.457 -16.968 1.00 80.12 76 ASP A N 1
ATOM 614 C CA . ASP A 1 76 ? -5.561 -26.118 -16.316 1.00 80.12 76 ASP A CA 1
ATOM 615 C C . ASP A 1 76 ? -5.459 -26.006 -14.787 1.00 80.12 76 ASP A C 1
ATOM 617 O O . ASP A 1 76 ? -6.431 -25.642 -14.124 1.00 80.12 76 ASP A O 1
ATOM 621 N N . LYS A 1 77 ? -4.256 -26.201 -14.219 1.00 78.44 77 LYS A N 1
ATOM 622 C CA . LYS A 1 77 ? -3.988 -25.937 -12.791 1.00 78.44 77 LYS A CA 1
ATOM 623 C C . LYS A 1 77 ? -4.271 -24.479 -12.414 1.00 78.44 77 LYS A C 1
ATOM 625 O O . LYS A 1 77 ? -4.855 -24.216 -11.366 1.00 78.44 77 LYS A O 1
ATOM 630 N N . PHE A 1 78 ? -3.851 -23.535 -13.257 1.00 79.75 78 PHE A N 1
ATOM 631 C CA . PHE A 1 78 ? -4.092 -22.109 -13.047 1.00 79.75 78 P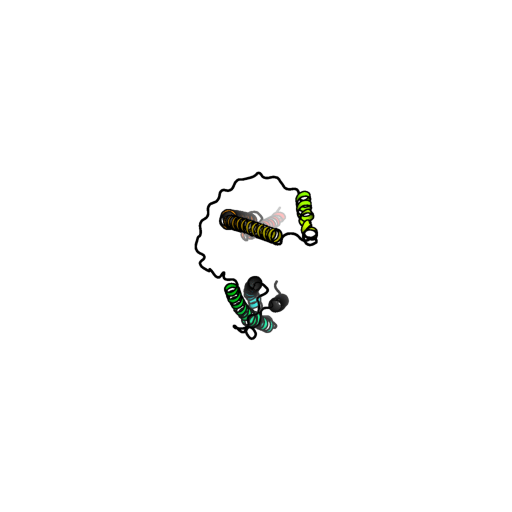HE A CA 1
ATOM 632 C C . PHE A 1 78 ? -5.589 -21.778 -13.079 1.00 79.75 78 PHE A C 1
ATOM 634 O O . PHE A 1 78 ? -6.054 -21.046 -12.213 1.00 79.75 78 PHE A O 1
ATOM 641 N N . ILE A 1 79 ? -6.343 -22.332 -14.033 1.00 78.88 79 ILE A N 1
ATOM 642 C CA . ILE A 1 79 ? -7.790 -22.118 -14.148 1.00 78.88 79 ILE A CA 1
ATOM 643 C C . ILE A 1 79 ? -8.522 -22.700 -12.938 1.00 78.88 79 ILE A C 1
ATOM 645 O O . ILE A 1 79 ? -9.306 -21.982 -12.331 1.00 78.88 79 ILE A O 1
ATOM 649 N N . HIS A 1 80 ? -8.212 -23.929 -12.521 1.00 81.50 80 HIS A N 1
ATOM 650 C CA . HIS A 1 80 ? -8.804 -24.522 -11.317 1.00 81.50 80 HIS A CA 1
ATOM 651 C C . HIS A 1 80 ? -8.496 -23.693 -10.055 1.00 81.50 80 HIS A C 1
ATOM 653 O O . HIS A 1 80 ? -9.355 -23.473 -9.206 1.00 81.50 80 HIS A O 1
ATOM 659 N N . LEU A 1 81 ? -7.267 -23.186 -9.915 1.00 76.25 81 LEU A N 1
ATOM 660 C CA . LEU A 1 81 ? -6.910 -22.335 -8.778 1.00 76.25 81 LEU A CA 1
ATOM 661 C C . LEU A 1 81 ? -7.651 -20.989 -8.810 1.00 76.25 81 LEU A C 1
ATOM 663 O O . LEU A 1 81 ? -8.120 -20.522 -7.776 1.00 76.25 81 LEU A O 1
ATOM 667 N N . TYR A 1 82 ? -7.728 -20.367 -9.986 1.00 74.94 82 TYR A N 1
ATOM 668 C CA . TYR A 1 82 ? -8.285 -19.029 -10.161 1.00 74.94 82 TYR A CA 1
ATOM 669 C C . TYR A 1 82 ? -9.815 -19.014 -10.105 1.00 74.94 82 TYR A C 1
ATOM 671 O O . TYR A 1 82 ? -10.381 -18.149 -9.452 1.00 74.94 82 TYR A O 1
ATOM 679 N N . VAL A 1 83 ? -10.470 -19.960 -10.776 1.00 73.62 83 VAL A N 1
ATOM 680 C CA . VAL A 1 83 ? -11.931 -20.004 -10.913 1.00 73.62 83 VAL A CA 1
ATOM 681 C C . VAL A 1 83 ? -12.555 -20.826 -9.793 1.00 73.62 83 VAL A C 1
ATOM 683 O O . VAL A 1 83 ? -13.454 -20.343 -9.117 1.00 73.62 83 VAL A O 1
ATOM 686 N N . ASP A 1 84 ? -12.072 -22.044 -9.546 1.00 73.81 84 ASP A N 1
ATOM 687 C CA . ASP A 1 84 ? -12.768 -22.935 -8.612 1.00 73.81 84 ASP A CA 1
ATOM 688 C C . ASP A 1 84 ? -12.396 -22.615 -7.162 1.00 73.81 84 ASP A C 1
ATOM 690 O O . ASP A 1 84 ? -13.262 -22.478 -6.307 1.00 73.81 84 ASP A O 1
ATOM 694 N N . MET A 1 85 ? -11.104 -22.448 -6.863 1.00 70.94 85 MET A N 1
ATOM 695 C CA . MET A 1 85 ? -10.655 -22.322 -5.472 1.00 70.94 85 MET A CA 1
ATOM 696 C C . MET A 1 85 ? -10.675 -20.879 -4.944 1.00 70.94 85 MET A C 1
ATOM 698 O O . MET A 1 85 ? -11.007 -20.652 -3.776 1.00 70.94 85 MET A O 1
ATOM 702 N N . LEU A 1 86 ? -10.280 -19.903 -5.765 1.00 78.44 86 LEU A N 1
ATOM 703 C CA . LEU A 1 86 ? -10.152 -18.512 -5.330 1.00 78.44 86 LEU A CA 1
ATOM 704 C C . LEU A 1 86 ? -11.511 -17.805 -5.265 1.00 78.44 86 LEU A C 1
ATOM 706 O O . LEU A 1 86 ? -11.807 -17.196 -4.236 1.00 78.44 86 LEU A O 1
ATOM 710 N N . ASP A 1 87 ? -12.346 -17.910 -6.303 1.00 78.62 87 ASP A N 1
ATOM 711 C CA . ASP A 1 87 ? -13.662 -17.254 -6.312 1.00 78.62 87 ASP A CA 1
ATOM 712 C C . ASP A 1 87 ? -14.587 -17.827 -5.227 1.00 78.62 87 ASP A C 1
ATOM 714 O O . ASP A 1 87 ? -15.252 -17.064 -4.520 1.00 78.62 87 ASP A O 1
ATOM 718 N N . GLU A 1 88 ? -14.559 -19.149 -5.008 1.00 76.75 88 GLU A N 1
ATOM 719 C CA . GLU A 1 88 ? -15.295 -19.803 -3.917 1.00 76.75 88 GLU A CA 1
ATOM 720 C C . GLU A 1 88 ? -14.899 -19.219 -2.551 1.00 76.75 88 GLU A C 1
ATOM 722 O O . GLU A 1 88 ? -15.756 -18.830 -1.751 1.00 76.75 88 GLU A O 1
ATOM 727 N N . LYS A 1 89 ? -13.594 -19.098 -2.281 1.00 74.94 89 LYS A N 1
ATOM 728 C CA . LYS A 1 89 ? -13.094 -18.593 -0.994 1.00 74.94 89 LYS A CA 1
ATOM 729 C C . LYS A 1 89 ? -13.310 -17.098 -0.812 1.00 74.94 89 LYS A C 1
ATOM 731 O O . LYS A 1 89 ? -13.575 -16.678 0.312 1.00 74.94 89 LYS A O 1
ATOM 736 N N . ILE A 1 90 ? -13.243 -16.303 -1.879 1.00 80.62 90 ILE A N 1
ATOM 737 C CA . ILE A 1 90 ? -13.604 -14.878 -1.837 1.00 80.62 90 ILE A CA 1
ATOM 738 C C . ILE A 1 90 ? -15.080 -14.728 -1.462 1.00 80.62 90 ILE A C 1
ATOM 740 O O . ILE A 1 90 ? -15.409 -13.944 -0.568 1.00 80.62 90 ILE A O 1
ATOM 744 N N . TYR A 1 91 ? -15.962 -15.511 -2.088 1.00 81.19 91 TYR A N 1
ATOM 745 C CA . TYR A 1 91 ? -17.390 -15.481 -1.794 1.00 81.19 91 TYR A CA 1
ATOM 746 C C . TYR A 1 91 ? -17.685 -15.876 -0.342 1.00 81.19 91 TYR A C 1
ATOM 748 O O . TYR A 1 91 ? -18.352 -15.128 0.375 1.00 81.19 91 TYR A O 1
ATOM 756 N N . VAL A 1 92 ? -17.137 -16.997 0.135 1.00 77.94 92 VAL A N 1
ATOM 757 C CA . VAL A 1 92 ? -17.333 -17.437 1.527 1.00 77.94 92 VAL A CA 1
ATOM 758 C C . VAL A 1 92 ? -16.779 -16.412 2.518 1.00 77.94 92 VAL A C 1
ATOM 760 O O . VAL A 1 92 ? -17.443 -16.087 3.501 1.00 77.94 92 VAL A O 1
ATOM 763 N N . ASN A 1 93 ? -15.602 -15.842 2.251 1.00 79.69 93 ASN A N 1
ATOM 764 C CA . ASN A 1 93 ? -15.014 -14.840 3.135 1.00 79.69 93 ASN A CA 1
ATOM 765 C C . ASN A 1 93 ? -15.849 -13.551 3.195 1.00 79.69 93 ASN A C 1
ATOM 767 O O . ASN A 1 93 ? -15.993 -12.975 4.270 1.00 79.69 93 ASN A O 1
ATOM 771 N N . SER A 1 94 ? -16.464 -13.138 2.081 1.00 81.38 94 SER A N 1
ATOM 772 C CA . SER A 1 94 ? -17.392 -11.996 2.066 1.00 81.38 94 SER A CA 1
ATOM 773 C C . SER A 1 94 ? -18.611 -12.229 2.965 1.00 81.38 94 SER A C 1
ATOM 775 O O . SER A 1 94 ? -19.024 -11.337 3.703 1.00 81.38 94 SER A O 1
ATOM 777 N N . LYS A 1 95 ? -19.131 -13.461 2.984 1.00 79.19 95 LYS A N 1
ATOM 778 C CA . LYS A 1 95 ? -20.250 -13.847 3.848 1.00 79.19 95 LYS A CA 1
ATOM 779 C C . LYS A 1 95 ? -19.852 -13.978 5.313 1.00 79.19 95 LYS A C 1
ATOM 781 O O . LYS A 1 95 ? -20.649 -13.647 6.184 1.00 79.19 95 LYS A O 1
ATOM 786 N N . LEU A 1 96 ? -18.617 -14.385 5.599 1.00 75.69 96 LEU A N 1
ATOM 787 C CA . LEU A 1 96 ? -18.081 -14.361 6.962 1.00 75.69 96 LEU A CA 1
ATOM 788 C C . LEU A 1 96 ? -17.936 -12.936 7.504 1.00 75.69 96 LEU A C 1
ATOM 790 O O . LEU A 1 96 ? -18.205 -12.718 8.681 1.00 75.69 96 LEU A O 1
ATOM 794 N N . ILE A 1 97 ? -17.552 -11.971 6.663 1.00 78.06 97 ILE A N 1
ATOM 795 C CA . ILE A 1 97 ? -17.496 -10.553 7.049 1.00 78.06 97 ILE A CA 1
ATOM 796 C C . ILE A 1 97 ? -18.895 -10.037 7.389 1.00 78.06 97 ILE A C 1
ATOM 798 O O . ILE A 1 97 ? -19.071 -9.441 8.443 1.00 78.06 97 ILE A O 1
ATOM 802 N N . GLU A 1 98 ? -19.897 -10.334 6.559 1.00 79.94 98 GLU A N 1
ATOM 803 C CA . GLU A 1 98 ? -21.289 -9.928 6.804 1.00 79.94 98 GLU A CA 1
ATOM 804 C C . GLU A 1 98 ? -21.813 -10.458 8.153 1.00 79.94 98 GLU A C 1
ATOM 806 O O . GLU A 1 98 ? -22.394 -9.709 8.938 1.00 79.94 98 GLU A O 1
ATOM 811 N N . ILE A 1 99 ? -21.531 -11.728 8.471 1.00 74.00 99 ILE A N 1
ATOM 812 C CA . ILE A 1 99 ? -21.891 -12.338 9.762 1.00 74.00 99 ILE A CA 1
ATOM 813 C C . ILE A 1 99 ? -21.113 -11.692 10.918 1.00 74.00 99 ILE A C 1
ATOM 815 O O . ILE A 1 99 ? -21.697 -11.400 11.962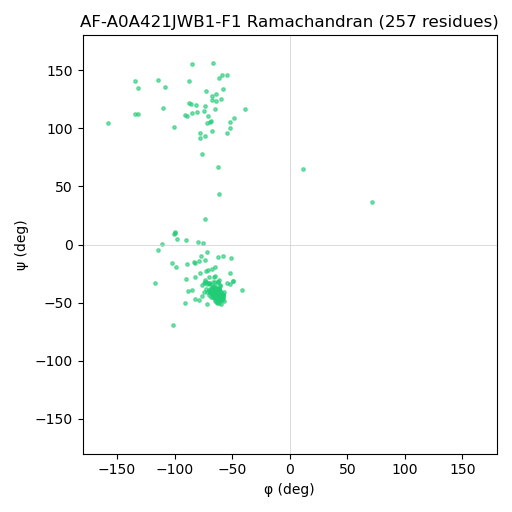 1.00 74.00 99 ILE A O 1
ATOM 819 N N . PHE A 1 100 ? -19.812 -11.445 10.744 1.00 74.88 100 PHE A N 1
ATOM 820 C CA . PHE A 1 100 ? -18.970 -10.805 11.759 1.00 74.88 100 PHE A CA 1
ATOM 821 C C . PHE A 1 100 ? -19.433 -9.374 12.066 1.00 74.88 100 PHE A C 1
ATOM 823 O O . PHE A 1 100 ? -19.482 -8.970 13.227 1.00 74.88 100 PHE A O 1
ATOM 830 N N . GLU A 1 101 ? -19.815 -8.610 11.046 1.00 79.50 101 GLU A N 1
ATOM 831 C CA . GLU A 1 101 ? -20.360 -7.261 11.205 1.00 79.50 101 GLU A CA 1
ATOM 832 C C . GLU A 1 101 ? -21.740 -7.284 11.864 1.00 79.50 101 GLU A C 1
ATOM 834 O O . GLU A 1 101 ? -22.028 -6.446 12.716 1.00 79.50 101 GLU A O 1
ATOM 839 N N . GLN A 1 102 ? -22.585 -8.260 11.529 1.00 76.38 102 GLN A N 1
ATOM 840 C CA . GLN A 1 102 ? -23.898 -8.414 12.150 1.00 76.38 102 GLN A CA 1
ATOM 841 C C . GLN A 1 102 ? -23.800 -8.799 13.635 1.00 76.38 102 GLN A C 1
ATOM 843 O O . GLN A 1 102 ? -24.604 -8.324 14.434 1.00 76.38 102 GLN A O 1
ATOM 848 N N . GLN A 1 103 ? -22.806 -9.609 14.013 1.00 68.94 103 GLN A N 1
ATOM 849 C CA . GLN A 1 103 ? -22.542 -9.994 15.405 1.00 68.94 103 GLN A CA 1
ATOM 850 C C . GLN A 1 103 ? -21.944 -8.857 16.244 1.00 68.94 103 GLN A C 1
ATOM 852 O O . GLN A 1 103 ? -22.220 -8.780 17.437 1.00 68.94 103 GLN A O 1
ATOM 857 N N . ASN A 1 104 ? -21.142 -7.979 15.636 1.00 67.19 104 ASN A N 1
ATOM 858 C CA . ASN A 1 104 ? -20.463 -6.880 16.333 1.00 67.19 104 ASN A CA 1
ATOM 859 C C . ASN A 1 104 ? -21.159 -5.519 16.161 1.00 67.19 104 ASN A C 1
ATOM 861 O O . ASN A 1 104 ? -20.604 -4.489 16.549 1.00 67.19 104 ASN A O 1
ATOM 865 N N . ARG A 1 105 ? -22.367 -5.482 15.580 1.00 72.25 105 ARG A N 1
ATOM 866 C CA . ARG A 1 105 ? -23.166 -4.254 15.516 1.00 72.25 105 ARG A CA 1
ATOM 867 C C . ARG A 1 105 ? -23.615 -3.867 16.931 1.00 72.25 105 ARG A C 1
ATOM 869 O O . ARG A 1 105 ? -24.276 -4.674 17.583 1.00 72.25 105 ARG A O 1
ATOM 876 N N . PRO A 1 106 ? -23.314 -2.645 17.405 1.00 56.78 106 PRO A N 1
ATOM 877 C CA . PRO A 1 106 ? -23.814 -2.184 18.691 1.00 56.78 106 PRO A CA 1
ATOM 878 C C . PRO A 1 106 ? -25.342 -2.090 18.632 1.00 56.78 106 PRO A C 1
ATOM 880 O O . PRO A 1 106 ? -25.903 -1.412 17.768 1.00 56.78 106 PRO A O 1
ATOM 883 N N . VAL A 1 107 ? -26.018 -2.788 19.545 1.00 54.66 107 VAL A N 1
ATOM 884 C CA . VAL A 1 107 ? -27.445 -2.591 19.806 1.00 54.66 107 VAL A CA 1
ATOM 885 C C . VAL A 1 107 ? -27.578 -1.208 20.435 1.00 54.66 107 VAL A C 1
ATOM 887 O O . VAL A 1 107 ? -27.166 -0.993 21.570 1.00 54.66 107 VAL A O 1
ATOM 890 N N . VAL A 1 108 ? -28.089 -0.246 19.670 1.00 51.12 108 VAL A N 1
ATOM 891 C CA . VAL A 1 108 ? -28.435 1.080 20.186 1.00 51.12 108 VAL A CA 1
ATOM 892 C C . VAL A 1 108 ? -29.764 0.935 20.923 1.00 51.12 108 VAL A C 1
ATOM 894 O O . VAL A 1 108 ? -30.826 1.017 20.310 1.00 51.12 108 VAL A O 1
ATOM 897 N N . GLU A 1 109 ? -29.713 0.665 22.226 1.00 48.12 109 GLU A N 1
ATOM 898 C CA . GLU A 1 109 ? -30.850 0.954 23.099 1.00 48.12 109 GLU A CA 1
ATOM 899 C C . GLU A 1 109 ? -30.935 2.479 23.297 1.00 48.12 109 GLU A C 1
ATOM 901 O O . GLU A 1 109 ? -29.909 3.125 23.533 1.00 48.12 109 GLU A O 1
ATOM 906 N N . PRO A 1 110 ? -32.122 3.094 23.147 1.00 44.50 110 PRO A N 1
ATOM 907 C CA . PRO A 1 110 ? -32.285 4.526 23.337 1.00 44.50 110 PRO A CA 1
ATOM 908 C C . PRO A 1 110 ? -32.323 4.832 24.839 1.00 44.50 110 PRO A C 1
ATOM 910 O O . PRO A 1 110 ? -33.371 4.724 25.470 1.00 44.50 110 PRO A O 1
ATOM 913 N N . THR A 1 111 ? -31.184 5.205 25.419 1.00 39.09 111 THR A N 1
ATOM 914 C CA . THR A 1 111 ? -31.128 5.695 26.802 1.00 39.09 111 THR A CA 1
ATOM 915 C C . THR A 1 111 ? -31.375 7.201 26.826 1.00 39.09 111 THR A C 1
ATOM 917 O O . THR A 1 111 ? -30.670 7.969 26.173 1.00 39.09 111 THR A O 1
ATOM 920 N N . GLU A 1 112 ? -32.403 7.600 27.571 1.00 45.12 112 GLU A N 1
ATOM 921 C CA . GLU A 1 112 ? -32.816 8.981 27.813 1.00 45.12 112 GLU A CA 1
ATOM 922 C C . GLU A 1 112 ? -31.686 9.818 28.441 1.00 45.12 112 GLU A C 1
ATOM 924 O O . GLU A 1 112 ? -31.010 9.400 29.383 1.00 45.12 112 GLU A O 1
ATOM 929 N N . GLU A 1 113 ? -31.486 11.022 27.902 1.00 38.12 113 GLU A N 1
ATOM 930 C CA . GLU A 1 113 ? -30.491 11.996 28.344 1.00 38.12 113 GLU A CA 1
ATOM 931 C C . GLU A 1 113 ? -30.893 12.628 29.690 1.00 38.12 113 GLU A C 1
ATOM 933 O O . GLU A 1 113 ? -31.755 13.504 29.760 1.00 38.12 113 GLU A O 1
ATOM 938 N N . GLY A 1 114 ? -30.231 12.212 30.773 1.00 34.12 114 GLY A N 1
ATOM 939 C CA . GLY A 1 114 ? -30.244 12.889 32.070 1.00 34.12 114 GLY A CA 1
ATOM 940 C C . GLY A 1 114 ? -28.976 13.720 32.266 1.00 34.12 114 GLY A C 1
ATOM 941 O O . GLY A 1 114 ? -27.918 13.187 32.584 1.00 34.12 114 GLY A O 1
ATOM 942 N N . SER A 1 115 ? -29.083 15.032 32.068 1.00 41.84 115 SER A N 1
ATOM 943 C CA . SER A 1 115 ? -28.014 16.018 32.261 1.00 41.84 115 SER A CA 1
ATOM 944 C C . SER A 1 115 ? -27.740 16.261 33.751 1.00 41.84 115 SER A C 1
ATOM 946 O O . SER A 1 115 ? -28.615 16.780 34.442 1.00 41.84 115 SER A O 1
ATOM 948 N N . ILE A 1 116 ? -26.522 15.995 34.239 1.00 37.56 116 ILE A N 1
ATOM 949 C CA . ILE A 1 116 ? -26.021 16.580 35.496 1.00 37.56 116 ILE A CA 1
ATOM 950 C C . ILE A 1 116 ? -24.614 17.133 35.271 1.00 37.56 116 ILE A C 1
ATOM 952 O O . ILE A 1 116 ? -23.648 16.419 35.020 1.00 37.56 116 ILE A O 1
ATOM 956 N N . THR A 1 117 ? -24.555 18.455 35.341 1.00 39.12 117 THR A N 1
ATOM 957 C CA . THR A 1 117 ? -23.373 19.303 35.282 1.00 39.12 117 THR A CA 1
ATOM 958 C C . THR A 1 117 ? -22.773 19.394 36.681 1.00 39.12 117 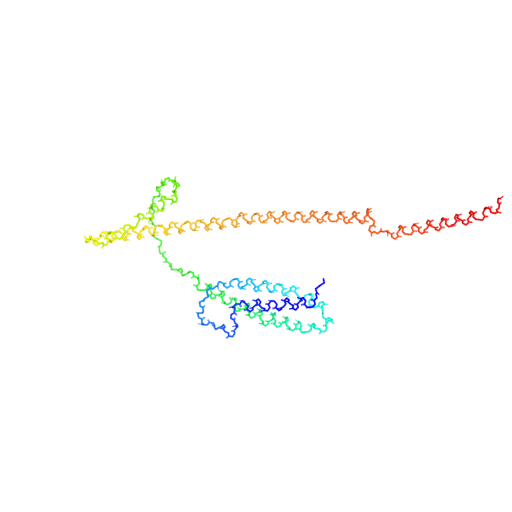THR A C 1
ATOM 960 O O . THR A 1 117 ? -23.378 20.051 37.523 1.00 39.12 117 THR A O 1
ATOM 963 N N . GLU A 1 118 ? -21.583 18.847 36.939 1.00 34.94 118 GLU A N 1
ATOM 964 C CA . GLU A 1 118 ? -20.809 19.237 38.126 1.00 34.94 118 GLU A CA 1
ATOM 965 C C . GLU A 1 118 ? -19.329 19.500 37.829 1.00 34.94 118 GLU A C 1
ATOM 967 O O . GLU A 1 118 ? -18.692 18.905 36.963 1.00 34.94 118 GLU A O 1
ATOM 972 N N . LYS A 1 119 ? -18.845 20.538 38.513 1.00 36.31 119 LYS A N 1
ATOM 973 C CA . LYS A 1 119 ? -17.617 21.297 38.288 1.00 36.31 119 LYS A CA 1
ATOM 974 C C . LYS A 1 119 ? -16.359 20.473 38.561 1.00 36.31 119 LYS A C 1
ATOM 976 O O . LYS A 1 119 ? -16.147 20.006 39.672 1.00 36.31 119 LYS A O 1
ATOM 981 N N . ILE A 1 120 ? -15.460 20.468 37.583 1.00 37.38 120 ILE A N 1
ATOM 982 C CA . ILE A 1 120 ? -14.076 20.005 37.707 1.00 37.38 120 ILE A CA 1
ATOM 983 C C . ILE A 1 120 ? -13.271 21.053 38.495 1.00 37.38 120 ILE A C 1
ATOM 985 O O . ILE A 1 120 ? -13.080 22.177 38.026 1.00 37.38 120 ILE A O 1
ATOM 989 N N . GLN A 1 121 ? -12.790 20.690 39.687 1.00 33.69 121 GLN A N 1
ATOM 990 C CA . GLN A 1 121 ? -11.644 21.343 40.324 1.00 33.69 121 GLN A CA 1
ATOM 991 C C . GLN A 1 121 ? -10.378 20.598 39.900 1.00 33.69 121 GLN A C 1
ATOM 993 O O . GLN A 1 121 ? -10.165 19.447 40.268 1.00 33.69 121 GLN A O 1
ATOM 998 N N . LEU A 1 122 ? -9.555 21.274 39.099 1.00 39.94 122 LEU A N 1
ATOM 999 C CA . LEU A 1 122 ? -8.202 20.852 38.758 1.00 39.94 122 LEU A CA 1
ATOM 1000 C C . LEU A 1 122 ? -7.337 20.874 40.023 1.00 39.94 122 LEU A C 1
ATOM 1002 O O . LEU A 1 122 ? -7.117 21.946 40.585 1.00 39.94 122 LEU A O 1
ATOM 1006 N N . THR A 1 123 ? -6.834 19.712 40.440 1.00 36.00 123 THR A N 1
ATOM 1007 C CA . THR A 1 123 ? -5.663 19.636 41.322 1.00 36.00 123 THR A CA 1
ATOM 1008 C C . THR A 1 123 ? -4.481 19.129 40.507 1.00 36.00 123 THR A C 1
ATOM 1010 O O . THR A 1 123 ? -4.620 18.244 39.667 1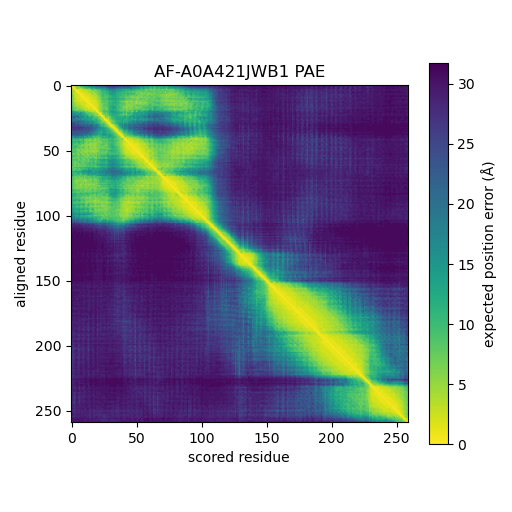.00 36.00 123 THR A O 1
ATOM 1013 N N . GLU A 1 124 ? -3.361 19.799 40.733 1.00 35.81 124 GLU A N 1
ATOM 1014 C CA . GLU A 1 124 ? -2.124 19.842 39.970 1.00 35.81 124 GLU A CA 1
ATOM 1015 C C . GLU A 1 124 ? -1.471 18.484 39.680 1.00 35.81 124 GLU A C 1
ATOM 1017 O O . GLU A 1 124 ? -1.465 17.562 40.493 1.00 35.81 124 GLU A O 1
ATOM 1022 N N . GLU A 1 125 ? -0.853 18.438 38.501 1.00 43.16 125 GLU A N 1
ATOM 1023 C CA . GLU A 1 125 ? 0.085 17.432 38.022 1.00 43.16 125 GLU A CA 1
ATOM 1024 C C . GLU A 1 125 ? 1.226 17.225 39.036 1.00 43.16 125 GLU A C 1
ATOM 1026 O O . GLU A 1 125 ? 2.147 18.035 39.142 1.00 43.16 125 GLU A O 1
ATOM 1031 N N . GLN A 1 126 ? 1.198 16.115 39.771 1.00 41.41 126 GLN A N 1
ATOM 1032 C CA . GLN A 1 126 ? 2.410 15.525 40.330 1.00 41.41 126 GLN A CA 1
ATOM 1033 C C . GLN A 1 126 ? 2.678 14.226 39.579 1.00 41.41 126 GLN A C 1
ATOM 1035 O O . GLN A 1 126 ? 1.862 13.308 39.604 1.00 41.41 126 GLN A O 1
ATOM 1040 N N . GLU A 1 127 ? 3.817 14.169 38.886 1.00 53.31 127 GLU A N 1
ATOM 1041 C CA . GLU A 1 127 ? 4.380 12.943 38.323 1.00 53.31 127 GLU A CA 1
ATOM 1042 C C . GLU A 1 127 ? 4.519 11.899 39.442 1.00 53.31 127 GLU A C 1
ATOM 1044 O O . GLU A 1 127 ? 5.474 11.902 40.221 1.00 53.31 127 GLU A O 1
ATOM 1049 N N . GLU A 1 128 ? 3.525 11.020 39.570 1.00 53.34 128 GLU A N 1
ATOM 1050 C CA . GLU A 1 128 ? 3.562 9.941 40.546 1.00 53.34 128 GLU A CA 1
ATOM 1051 C C . GLU A 1 128 ? 4.590 8.886 40.117 1.00 53.34 128 GLU A C 1
ATOM 1053 O O . GLU A 1 128 ? 4.416 8.140 39.153 1.00 53.34 128 GLU A O 1
ATOM 1058 N N . ASP A 1 129 ? 5.680 8.814 40.876 1.00 66.94 129 ASP A N 1
ATOM 1059 C CA . ASP A 1 129 ? 6.768 7.863 40.686 1.00 66.94 129 ASP A CA 1
ATOM 1060 C C . ASP A 1 129 ? 6.267 6.415 40.907 1.00 66.94 129 ASP A C 1
ATOM 1062 O O . ASP A 1 129 ? 5.657 6.104 41.937 1.00 66.94 129 ASP A O 1
ATOM 1066 N N . LEU A 1 130 ? 6.546 5.495 39.971 1.00 73.31 130 LEU A N 1
ATOM 1067 C CA . LEU A 1 130 ? 6.176 4.061 40.006 1.00 73.31 130 LEU A CA 1
ATOM 1068 C C . LEU A 1 130 ? 6.342 3.349 41.374 1.00 73.31 130 LEU A C 1
ATOM 1070 O O . LEU A 1 130 ? 5.490 2.523 41.727 1.00 73.31 130 LEU A O 1
ATOM 1074 N N . PRO A 1 131 ? 7.392 3.603 42.184 1.00 75.69 131 PRO A N 1
ATOM 1075 C CA . PRO A 1 131 ? 7.511 3.016 43.520 1.00 75.69 131 PRO A CA 1
ATOM 1076 C C . PRO A 1 131 ? 6.445 3.497 44.519 1.00 75.69 131 PRO A C 1
ATOM 1078 O O . PRO A 1 131 ? 6.098 2.739 45.430 1.00 75.69 131 PRO A O 1
ATOM 1081 N N . SER A 1 132 ? 5.904 4.708 44.363 1.00 67.06 132 SER A N 1
ATOM 1082 C CA . SER A 1 132 ? 4.788 5.214 45.177 1.00 67.06 132 SER A CA 1
ATOM 1083 C C . SER A 1 132 ? 3.474 4.518 44.808 1.00 67.06 132 SER A C 1
ATOM 1085 O O . SER A 1 132 ? 2.761 4.038 45.693 1.00 67.06 132 SER A O 1
ATOM 1087 N N . LEU A 1 133 ? 3.250 4.308 43.506 1.00 63.06 133 LEU A N 1
ATOM 1088 C CA . LEU A 1 133 ? 2.130 3.545 42.962 1.00 63.06 133 LEU A CA 1
ATOM 1089 C C . LEU A 1 133 ? 2.168 2.088 43.447 1.00 63.06 133 LEU A C 1
ATOM 1091 O O . LEU A 1 133 ? 1.172 1.554 43.934 1.00 63.06 133 LEU A O 1
ATOM 1095 N N . ARG A 1 134 ? 3.354 1.464 43.433 1.00 73.31 134 ARG A N 1
ATOM 1096 C CA . ARG A 1 134 ? 3.567 0.109 43.962 1.00 73.31 134 ARG A CA 1
ATOM 1097 C C . ARG A 1 134 ? 3.296 0.030 45.460 1.00 73.31 134 ARG A C 1
ATOM 1099 O O . ARG A 1 134 ? 2.675 -0.928 45.901 1.00 73.31 134 ARG A O 1
ATOM 1106 N N . LYS A 1 135 ? 3.745 1.010 46.249 1.00 70.19 135 LYS A N 1
ATOM 1107 C CA . LYS A 1 135 ? 3.471 1.047 47.694 1.00 70.19 135 LYS A CA 1
ATOM 1108 C C . LYS A 1 135 ? 1.986 1.241 47.986 1.00 70.19 135 LYS A C 1
ATOM 1110 O O . LYS A 1 135 ? 1.496 0.596 48.904 1.00 70.19 135 LYS A O 1
ATOM 1115 N N . ARG A 1 136 ? 1.269 2.052 47.203 1.00 65.81 136 ARG A N 1
ATOM 1116 C CA . ARG A 1 136 ? -0.184 2.249 47.332 1.00 65.81 136 ARG A CA 1
ATOM 1117 C C . ARG A 1 136 ? -0.961 0.979 46.975 1.00 65.81 136 ARG A C 1
ATOM 1119 O O . ARG A 1 136 ? -1.796 0.547 47.762 1.00 65.81 136 ARG A O 1
ATOM 1126 N N . LEU A 1 137 ? -0.602 0.317 45.874 1.00 67.75 137 LEU A N 1
ATOM 1127 C CA . LEU A 1 137 ? -1.185 -0.969 45.470 1.00 67.75 137 LEU A CA 1
ATOM 1128 C C . LEU A 1 137 ? -0.889 -2.090 46.482 1.00 67.75 137 LEU A C 1
ATOM 1130 O O . LEU A 1 137 ? -1.760 -2.903 46.774 1.00 67.75 137 LEU A O 1
ATOM 1134 N N . LEU A 1 138 ? 0.316 -2.113 47.066 1.00 63.81 138 LEU A N 1
ATOM 1135 C CA . LEU A 1 138 ? 0.697 -3.106 48.077 1.00 63.81 138 LEU A CA 1
ATOM 1136 C C . LEU A 1 138 ? 0.066 -2.813 49.453 1.00 63.81 138 LEU A C 1
ATOM 1138 O O . LEU A 1 138 ? -0.304 -3.739 50.169 1.00 63.81 138 LEU A O 1
ATOM 1142 N N . ALA A 1 139 ? -0.096 -1.536 49.819 1.00 60.38 139 ALA A N 1
ATOM 1143 C CA . ALA A 1 139 ? -0.786 -1.105 51.040 1.00 60.38 139 ALA A CA 1
ATOM 1144 C C . ALA A 1 139 ? -2.314 -1.282 50.956 1.00 60.38 139 ALA A C 1
ATOM 1146 O O . ALA A 1 139 ? -2.963 -1.448 51.990 1.00 60.38 139 ALA A O 1
ATOM 1147 N N . GLY A 1 140 ? -2.872 -1.333 49.740 1.00 56.81 140 GLY A N 1
ATOM 1148 C CA . GLY A 1 140 ? -4.243 -1.775 49.462 1.00 56.81 140 GLY A CA 1
ATOM 1149 C C . GLY A 1 140 ? -4.517 -3.239 49.842 1.00 56.81 140 GLY A C 1
ATOM 1150 O O . GLY A 1 140 ? -5.671 -3.641 49.941 1.00 56.81 140 GLY A O 1
ATOM 1151 N N . GLY A 1 141 ? -3.484 -4.028 50.167 1.00 55.78 141 GLY A N 1
ATOM 1152 C CA . GLY A 1 141 ? -3.586 -5.400 50.685 1.00 55.78 141 GLY A CA 1
ATOM 1153 C C . GLY A 1 141 ? -4.044 -5.531 52.148 1.00 55.78 141 GLY A C 1
ATOM 1154 O O . GLY A 1 141 ? -3.774 -6.549 52.782 1.00 55.78 141 GLY A O 1
ATOM 1155 N N . ARG A 1 142 ? -4.722 -4.526 52.721 1.00 54.84 142 ARG A N 1
ATOM 1156 C CA . ARG A 1 142 ? -5.312 -4.583 54.079 1.00 54.84 142 ARG A CA 1
ATOM 1157 C C . ARG A 1 142 ? -6.647 -5.337 54.152 1.00 54.84 142 ARG A C 1
ATOM 1159 O O . ARG A 1 142 ? -7.228 -5.452 55.228 1.00 54.84 142 ARG A O 1
ATOM 1166 N N . THR A 1 143 ? -7.115 -5.898 53.042 1.00 53.16 143 THR A N 1
ATOM 1167 C CA . THR A 1 143 ? -8.382 -6.643 52.946 1.00 53.16 143 THR A CA 1
ATOM 1168 C C . THR A 1 143 ? -8.396 -7.930 53.776 1.00 53.16 143 THR A C 1
ATOM 1170 O O . THR A 1 143 ? -9.449 -8.326 54.266 1.00 53.16 143 THR A O 1
ATOM 1173 N N . SER A 1 144 ? -7.236 -8.547 54.033 1.00 51.47 144 SER A N 1
ATOM 1174 C CA . SER A 1 144 ? -7.164 -9.767 54.853 1.00 51.47 144 SER A CA 1
ATOM 1175 C C . SER A 1 144 ? -7.276 -9.515 56.365 1.00 51.47 144 SER A C 1
ATOM 1177 O O . SER A 1 144 ? -7.406 -10.473 57.117 1.00 51.47 144 SER A O 1
ATOM 1179 N N . SER A 1 145 ? -7.217 -8.256 56.821 1.00 52.19 145 SER A N 1
ATOM 1180 C CA . SER A 1 145 ? -7.295 -7.889 58.247 1.00 52.19 145 SER A CA 1
ATOM 1181 C C . SER A 1 145 ? -8.693 -7.436 58.684 1.00 52.19 145 SER A C 1
ATOM 1183 O O . SER A 1 145 ? -8.962 -7.423 59.881 1.00 52.19 145 SER A O 1
ATOM 1185 N N . LEU A 1 146 ? -9.564 -7.042 57.748 1.00 52.62 146 LEU A N 1
ATOM 1186 C CA . LEU A 1 146 ? -10.931 -6.586 58.044 1.00 52.62 146 LEU A CA 1
ATOM 1187 C C . LEU A 1 146 ? -11.954 -7.731 58.053 1.00 52.62 146 LEU A C 1
ATOM 1189 O O . LEU A 1 146 ? -13.035 -7.574 58.610 1.00 52.62 146 LEU A O 1
ATOM 1193 N N . LEU A 1 147 ? -11.608 -8.885 57.473 1.00 53.69 147 LEU A N 1
ATOM 1194 C CA . LEU A 1 147 ? -12.465 -10.074 57.467 1.00 53.69 147 LEU A CA 1
ATOM 1195 C C . LEU A 1 147 ? -12.366 -10.917 58.753 1.00 53.69 147 LEU A C 1
ATOM 1197 O O . LEU A 1 147 ? -13.220 -11.768 58.976 1.00 53.69 147 LEU A O 1
ATOM 1201 N N . ASP A 1 148 ? -11.343 -10.697 59.588 1.00 52.47 148 ASP A N 1
ATOM 1202 C CA . ASP A 1 148 ? -10.979 -11.609 60.688 1.00 52.47 148 ASP A CA 1
ATOM 1203 C C . ASP A 1 148 ? -11.482 -11.170 62.077 1.00 52.47 148 ASP A C 1
ATOM 1205 O O . ASP A 1 148 ? -11.090 -11.712 63.107 1.00 52.47 148 ASP A O 1
ATOM 1209 N N . SER A 1 149 ? -12.346 -10.158 62.174 1.00 49.75 149 SER A N 1
ATOM 1210 C CA . SER A 1 149 ? -12.882 -9.727 63.473 1.00 49.75 149 SER A CA 1
ATOM 1211 C C . SER A 1 149 ? -14.192 -8.964 63.323 1.00 49.75 149 SER A C 1
ATOM 1213 O O . SER A 1 149 ? -14.149 -7.801 62.955 1.00 49.75 149 SER A O 1
ATOM 1215 N N . ASN A 1 150 ? -15.328 -9.606 63.638 1.00 55.59 150 ASN A N 1
ATOM 1216 C CA . ASN A 1 150 ? -16.629 -9.019 64.028 1.00 55.59 150 ASN A CA 1
ATOM 1217 C C . ASN A 1 150 ? -16.792 -7.491 63.816 1.00 55.59 150 ASN A C 1
ATOM 1219 O O . ASN A 1 150 ? -16.938 -6.744 64.785 1.00 55.59 150 ASN A O 1
ATOM 1223 N N . GLN A 1 151 ? -16.777 -7.012 62.571 1.00 58.81 151 GLN A N 1
ATOM 1224 C CA . GLN A 1 151 ? -17.051 -5.611 62.248 1.00 58.81 151 GLN A CA 1
ATOM 1225 C C . GLN A 1 151 ? -18.333 -5.490 61.433 1.00 58.81 151 GLN A C 1
ATOM 1227 O O . GLN A 1 151 ? -18.635 -6.334 60.591 1.00 58.81 151 GLN A O 1
ATOM 1232 N N . ASP A 1 152 ? -19.080 -4.427 61.745 1.00 61.09 152 ASP A N 1
ATOM 1233 C CA . ASP A 1 152 ? -20.362 -4.043 61.162 1.00 61.09 152 ASP A CA 1
ATOM 1234 C C . ASP A 1 152 ? -20.417 -4.285 59.652 1.00 61.09 152 ASP A C 1
ATOM 1236 O O . ASP A 1 152 ? -19.737 -3.614 58.874 1.00 61.09 152 ASP A O 1
ATOM 1240 N N . ILE A 1 153 ? -21.314 -5.184 59.240 1.00 71.81 153 ILE A N 1
ATOM 1241 C CA . ILE A 1 153 ? -21.662 -5.461 57.836 1.00 71.81 153 ILE A CA 1
ATOM 1242 C C . ILE A 1 153 ? -21.964 -4.157 57.073 1.00 71.81 153 ILE A C 1
ATOM 1244 O O . ILE A 1 153 ? -21.651 -4.040 55.891 1.00 71.81 153 ILE A O 1
ATOM 1248 N N . SER A 1 154 ? -22.493 -3.141 57.764 1.00 70.25 154 SER A N 1
ATOM 1249 C CA . SER A 1 154 ? -22.749 -1.816 57.195 1.00 70.25 154 SER A CA 1
ATOM 1250 C C . SER A 1 154 ? -21.480 -1.116 56.693 1.00 70.25 154 SER A C 1
ATOM 1252 O O . SER A 1 154 ? -21.519 -0.513 55.628 1.00 70.25 154 SER A O 1
ATOM 1254 N N . LYS A 1 155 ? -20.344 -1.233 57.398 1.00 70.94 155 LYS A N 1
ATOM 1255 C CA . LYS A 1 155 ? -19.065 -0.630 56.974 1.00 70.94 155 LYS A CA 1
ATOM 1256 C C . LYS A 1 155 ? -18.433 -1.372 55.802 1.00 70.94 155 LYS A C 1
ATOM 1258 O O . LYS A 1 155 ? -17.751 -0.767 54.983 1.00 70.94 155 LYS A O 1
ATOM 1263 N N . VAL A 1 156 ? -18.663 -2.682 55.720 1.00 73.75 156 VAL A N 1
ATOM 1264 C CA . VAL A 1 156 ? -18.214 -3.504 54.590 1.00 73.75 156 VAL A CA 1
ATOM 1265 C C . VAL A 1 156 ? -19.015 -3.160 53.331 1.00 73.75 156 VAL A C 1
ATOM 1267 O O . VAL A 1 156 ? -18.427 -3.013 52.265 1.00 73.75 156 VAL A O 1
ATOM 1270 N N . ASN A 1 157 ? -20.326 -2.940 53.452 1.00 77.94 157 ASN A N 1
ATOM 1271 C CA . ASN A 1 157 ? -21.149 -2.462 52.338 1.00 77.94 157 ASN A CA 1
ATOM 1272 C C . ASN A 1 157 ? -20.746 -1.062 51.868 1.00 77.94 157 ASN A C 1
ATOM 1274 O O . ASN A 1 157 ? -20.567 -0.863 50.672 1.00 77.94 157 ASN A O 1
ATOM 1278 N N . GLU A 1 158 ? -20.545 -0.125 52.794 1.00 79.25 158 GLU A N 1
ATOM 1279 C CA . GLU A 1 158 ? -20.125 1.246 52.474 1.00 79.25 158 GLU A CA 1
ATOM 1280 C C . GLU A 1 158 ? -18.758 1.262 51.758 1.00 79.25 158 GLU A C 1
ATOM 1282 O O . GLU A 1 158 ? -18.550 2.009 50.805 1.00 79.25 158 GLU A O 1
ATOM 1287 N N . TYR A 1 159 ? -17.854 0.350 52.136 1.00 78.06 159 TYR A N 1
ATOM 1288 C CA . TYR A 1 159 ? -16.581 0.120 51.445 1.00 78.06 159 TYR A CA 1
ATOM 1289 C C . TYR A 1 159 ? -16.745 -0.499 50.044 1.00 78.06 159 TYR A C 1
ATOM 1291 O O . TYR A 1 159 ? -16.042 -0.121 49.107 1.00 78.06 159 TYR A O 1
ATOM 1299 N N . HIS A 1 160 ? -17.665 -1.451 49.867 1.00 82.50 160 HIS A N 1
ATOM 1300 C CA . HIS A 1 160 ? -17.949 -2.009 48.541 1.00 82.50 160 HIS A CA 1
ATOM 1301 C C . HIS A 1 160 ? -18.587 -0.978 47.605 1.00 82.50 160 HIS A C 1
ATOM 1303 O O . HIS A 1 160 ? -18.268 -0.969 46.417 1.00 82.50 160 HIS A O 1
ATOM 1309 N N .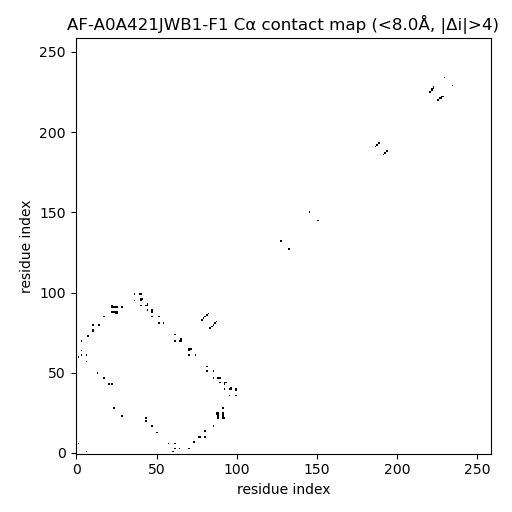 GLU A 1 161 ? -19.440 -0.102 48.131 1.00 81.81 161 GLU A N 1
ATOM 1310 C CA . GLU A 1 161 ? -20.080 0.972 47.373 1.00 81.81 161 GLU A CA 1
ATOM 1311 C C . GLU A 1 161 ? -19.073 2.060 46.974 1.00 81.81 161 GLU A C 1
ATOM 1313 O O . GLU A 1 161 ? -19.081 2.505 45.826 1.00 81.81 161 GLU A O 1
ATOM 1318 N N . SER A 1 162 ? -18.125 2.413 47.854 1.00 84.50 162 SER A N 1
ATOM 1319 C CA . SER A 1 162 ? -17.049 3.346 47.498 1.00 84.50 162 SER A CA 1
ATOM 1320 C C . SER A 1 162 ? -16.141 2.782 46.403 1.00 84.50 162 SER A C 1
ATOM 1322 O O . SER A 1 162 ? -15.851 3.480 45.439 1.00 84.50 162 SER A O 1
ATOM 1324 N N . ILE A 1 163 ? -15.760 1.500 46.486 1.00 82.44 163 ILE A N 1
ATOM 1325 C CA . ILE A 1 163 ? -14.950 0.853 45.440 1.00 82.44 163 ILE A CA 1
ATOM 1326 C C . ILE A 1 163 ? -15.707 0.768 44.116 1.00 82.44 163 ILE A C 1
ATOM 1328 O O . ILE A 1 163 ? -15.116 0.980 43.060 1.00 82.44 163 ILE A O 1
ATOM 1332 N N . GLN A 1 164 ? -17.001 0.444 44.142 1.00 87.00 164 GLN A N 1
ATOM 1333 C CA . GLN A 1 164 ? -17.796 0.411 42.914 1.00 87.00 164 GLN A CA 1
ATOM 1334 C C . GLN A 1 164 ? -17.895 1.796 42.272 1.00 87.00 164 GLN A C 1
ATOM 1336 O O . GLN A 1 164 ? -17.741 1.898 41.056 1.00 87.00 164 GLN A O 1
ATOM 1341 N N . ASN A 1 165 ? -18.079 2.849 43.070 1.00 87.75 165 ASN A N 1
ATOM 1342 C CA . ASN A 1 165 ? -18.072 4.223 42.570 1.00 87.75 165 ASN A CA 1
ATOM 1343 C C . ASN A 1 165 ? -16.704 4.632 42.009 1.00 87.75 165 ASN A C 1
ATOM 1345 O O . ASN A 1 165 ? -16.653 5.234 40.939 1.00 87.75 165 ASN A O 1
ATOM 1349 N N . ASP A 1 166 ? -15.603 4.252 42.659 1.00 87.06 166 ASP A N 1
ATOM 1350 C CA . ASP A 1 166 ? -14.251 4.522 42.158 1.00 87.06 166 ASP A CA 1
ATOM 1351 C C . ASP A 1 166 ? -13.996 3.802 40.825 1.00 87.06 166 ASP A C 1
ATOM 1353 O O . ASP A 1 166 ? -13.533 4.421 39.870 1.00 87.06 166 ASP A O 1
ATOM 1357 N N . ILE A 1 167 ? -14.388 2.527 40.707 1.00 86.69 167 ILE A N 1
ATOM 1358 C CA . ILE A 1 167 ? -14.270 1.758 39.456 1.00 86.69 167 ILE A CA 1
ATOM 1359 C C . ILE A 1 167 ? -15.123 2.377 38.343 1.00 86.69 167 ILE A C 1
ATOM 1361 O O . ILE A 1 167 ? -14.684 2.433 37.194 1.00 86.69 167 ILE A O 1
ATOM 1365 N N . LEU A 1 168 ? -16.339 2.833 38.652 1.00 89.38 168 LEU A N 1
ATOM 1366 C CA . LEU A 1 168 ? -17.208 3.487 37.671 1.00 89.38 168 LEU A CA 1
ATOM 1367 C C . LEU A 1 168 ? -16.627 4.822 37.199 1.00 89.38 168 LEU A C 1
ATOM 1369 O O . LEU A 1 168 ? -16.659 5.106 36.000 1.00 89.38 168 LEU A O 1
ATOM 1373 N N . ASN A 1 169 ? -16.053 5.604 38.110 1.00 91.56 169 ASN A N 1
ATOM 1374 C CA . ASN A 1 169 ? -15.380 6.853 37.770 1.00 91.56 169 ASN A CA 1
ATOM 1375 C C . ASN A 1 169 ? -14.121 6.596 36.932 1.00 91.56 169 ASN A C 1
ATOM 1377 O O . ASN A 1 169 ? -13.967 7.205 35.876 1.00 91.56 169 ASN A O 1
ATOM 1381 N N . GLU A 1 170 ? -13.287 5.622 37.305 1.00 87.75 170 GLU A N 1
ATOM 1382 C CA . GLU A 1 170 ? -12.114 5.229 36.515 1.00 87.75 170 GLU A CA 1
ATOM 1383 C C . GLU A 1 170 ? -12.500 4.693 35.127 1.00 87.75 170 GLU A C 1
ATOM 1385 O O . GLU A 1 170 ? -11.838 5.005 34.137 1.00 87.75 170 GLU A O 1
ATOM 1390 N N . LEU A 1 171 ? -13.590 3.925 35.010 1.00 87.06 171 LEU A N 1
ATOM 1391 C CA . LEU A 1 171 ? -14.117 3.468 33.718 1.00 87.06 171 LEU A CA 1
ATOM 1392 C C . LEU A 1 171 ? -14.628 4.628 32.864 1.00 87.06 171 LEU A C 1
ATOM 1394 O O . LEU A 1 171 ? -14.424 4.629 31.645 1.00 87.06 171 LEU A O 1
ATOM 1398 N N . SER A 1 172 ? -15.281 5.608 33.484 1.00 90.44 172 SER A N 1
ATOM 1399 C CA . SER A 1 172 ? -15.750 6.819 32.811 1.00 90.44 172 SER A CA 1
ATOM 1400 C C . SER A 1 172 ? -14.574 7.655 32.297 1.00 90.44 172 SER A C 1
ATOM 1402 O O . SER A 1 172 ? -14.547 8.046 31.123 1.00 90.44 172 SER A O 1
ATOM 1404 N N . ASP A 1 173 ? -13.541 7.835 33.119 1.00 91.38 173 ASP A N 1
ATOM 1405 C CA . ASP A 1 173 ? -12.316 8.550 32.757 1.00 91.38 173 ASP A CA 1
ATOM 1406 C C . ASP A 1 173 ? -11.524 7.802 31.678 1.00 91.38 173 ASP A C 1
ATOM 1408 O O . ASP A 1 173 ? -11.082 8.399 30.690 1.00 91.38 173 ASP A O 1
ATOM 1412 N N . LEU A 1 174 ? -11.414 6.475 31.776 1.00 91.81 174 LEU A N 1
ATOM 1413 C CA . LEU A 1 174 ? -10.780 5.643 30.753 1.00 91.81 174 LEU A CA 1
ATOM 1414 C C . LEU A 1 174 ? -11.549 5.704 29.429 1.00 91.81 174 LEU A C 1
ATOM 1416 O O . LEU A 1 174 ? -10.958 5.830 28.357 1.00 91.81 174 LEU A O 1
ATOM 1420 N N . THR A 1 175 ? -12.876 5.682 29.481 1.00 91.81 175 THR A N 1
ATOM 1421 C CA . THR A 1 175 ? -13.713 5.812 28.281 1.00 91.81 175 THR A CA 1
ATOM 1422 C C . THR A 1 175 ? -13.561 7.196 27.657 1.00 91.81 175 THR A C 1
ATOM 1424 O O . THR A 1 175 ? -13.452 7.325 26.436 1.00 91.81 175 THR A O 1
ATOM 1427 N N . THR A 1 176 ? -13.484 8.243 28.476 1.00 94.06 176 THR A N 1
ATOM 1428 C CA . THR A 1 176 ? -13.316 9.624 28.012 1.00 94.06 176 THR A CA 1
ATOM 1429 C C . THR A 1 176 ? -11.930 9.853 27.413 1.00 94.06 176 THR A C 1
ATOM 1431 O O . THR A 1 176 ? -11.805 10.476 26.351 1.00 94.06 176 THR A O 1
ATOM 1434 N N . THR A 1 177 ? -10.883 9.303 28.027 1.00 93.69 177 THR A N 1
ATOM 1435 C CA . THR A 1 177 ? -9.516 9.344 27.487 1.00 93.69 177 THR A CA 1
ATOM 1436 C C . THR A 1 177 ? -9.401 8.530 26.201 1.00 93.69 177 THR A C 1
ATOM 1438 O O . THR A 1 177 ? -8.801 9.016 25.238 1.00 93.69 177 THR A O 1
ATOM 1441 N N . LEU A 1 178 ? -10.045 7.362 26.114 1.00 93.44 178 LEU A N 1
ATOM 1442 C CA . LEU A 1 178 ? -10.101 6.559 24.893 1.00 93.44 178 LEU A CA 1
ATOM 1443 C C . LEU A 1 178 ? -10.852 7.293 23.776 1.00 93.44 178 LEU A C 1
ATOM 1445 O O . LEU A 1 178 ? -10.345 7.387 22.660 1.00 93.44 178 LEU A O 1
ATOM 1449 N N . LYS A 1 179 ? -12.011 7.888 24.080 1.00 94.75 179 LYS A N 1
ATOM 1450 C CA . LYS A 1 179 ? -12.788 8.715 23.143 1.00 94.75 179 LYS A CA 1
ATOM 1451 C C . LYS A 1 179 ? -11.965 9.897 22.641 1.00 94.75 179 LYS A C 1
ATOM 1453 O O . LYS A 1 179 ? -11.899 10.141 21.440 1.00 94.75 179 LYS A O 1
ATOM 1458 N N . THR A 1 180 ? -11.301 10.612 23.544 1.00 94.44 180 THR A N 1
ATOM 1459 C CA . THR A 1 180 ? -10.448 11.755 23.191 1.00 94.44 180 THR A CA 1
ATOM 1460 C C . THR A 1 180 ? -9.264 11.315 22.334 1.00 94.44 180 THR A C 1
ATOM 1462 O O . THR A 1 180 ? -8.932 11.980 21.354 1.00 94.44 180 THR A O 1
ATOM 1465 N N . SER A 1 181 ? -8.655 10.174 22.654 1.00 91.38 181 SER A N 1
ATOM 1466 C CA . SER A 1 181 ? -7.555 9.598 21.875 1.00 91.38 181 SER A CA 1
ATOM 1467 C C . SER A 1 181 ? -8.018 9.166 20.486 1.00 91.38 181 SER A C 1
ATOM 1469 O O . SER A 1 181 ? -7.342 9.468 19.507 1.00 91.38 181 SER A O 1
ATOM 1471 N N . ALA A 1 182 ? -9.197 8.551 20.375 1.00 92.00 182 ALA A N 1
ATOM 1472 C CA . ALA A 1 182 ? -9.800 8.176 19.101 1.00 92.00 182 ALA A CA 1
ATOM 1473 C C . ALA A 1 182 ? -10.133 9.406 18.242 1.00 92.00 182 ALA A C 1
ATOM 1475 O O . ALA A 1 182 ? -9.836 9.416 17.049 1.00 92.00 182 ALA A O 1
ATOM 1476 N N . LEU A 1 183 ? -10.675 10.474 18.840 1.00 92.69 183 LEU A N 1
ATOM 1477 C CA . LEU A 1 183 ? -10.943 11.731 18.135 1.00 92.69 183 LEU A CA 1
ATOM 1478 C C . LEU A 1 183 ? -9.651 12.409 17.661 1.00 92.69 183 LEU A C 1
ATOM 1480 O O . LEU A 1 183 ? -9.571 12.818 16.504 1.00 92.69 183 LEU A O 1
ATOM 1484 N N . LYS A 1 184 ? -8.620 12.480 18.513 1.00 92.50 184 LYS A N 1
ATOM 1485 C CA . LYS A 1 184 ? -7.298 13.012 18.135 1.00 92.50 184 LYS A CA 1
ATOM 1486 C C . LYS A 1 184 ? -6.656 12.185 17.023 1.00 92.50 184 LYS A C 1
ATOM 1488 O O . LYS A 1 184 ? -6.130 12.750 16.072 1.00 92.50 184 LYS A O 1
ATOM 1493 N N . PHE A 1 185 ? -6.726 10.861 17.118 1.00 92.12 185 PHE A N 1
ATOM 1494 C CA . PHE A 1 185 ? -6.209 9.952 16.099 1.00 92.12 185 PHE A CA 1
ATOM 1495 C C . PHE A 1 185 ? -6.951 10.109 14.768 1.00 92.12 185 PHE A C 1
ATOM 1497 O O . PHE A 1 185 ? -6.318 10.222 13.721 1.00 92.12 185 PHE A O 1
ATOM 1504 N N . SER A 1 186 ? -8.282 10.207 14.805 1.00 90.31 186 SER A N 1
ATOM 1505 C CA . SER A 1 186 ? -9.097 10.463 13.616 1.00 90.31 186 SER A CA 1
ATOM 1506 C C . SER A 1 186 ? -8.757 11.807 12.975 1.00 90.31 186 SER A C 1
ATOM 1508 O O . SER A 1 186 ? -8.628 11.879 11.757 1.00 90.31 186 SER A O 1
ATOM 1510 N N . ALA A 1 187 ? -8.601 12.865 13.774 1.00 90.81 187 ALA A N 1
ATOM 1511 C CA . ALA A 1 187 ? -8.214 14.181 13.276 1.00 90.81 187 ALA A CA 1
ATOM 1512 C C . AL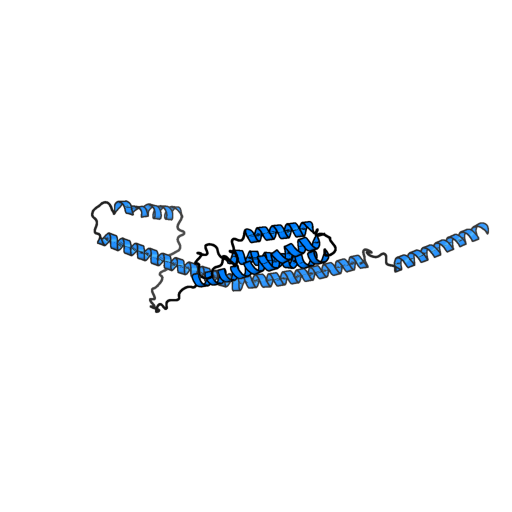A A 1 187 ? -6.805 14.166 12.664 1.00 90.81 187 ALA A C 1
ATOM 1514 O O . ALA A 1 187 ? -6.579 14.789 11.629 1.00 90.81 187 ALA A O 1
ATOM 1515 N N . LYS A 1 188 ? -5.879 13.408 13.261 1.00 92.75 188 LYS A N 1
ATOM 1516 C CA . LYS A 1 188 ? -4.521 13.242 12.744 1.00 92.75 188 LYS A CA 1
ATOM 1517 C C . LYS A 1 188 ? -4.499 12.525 11.392 1.00 92.75 188 LYS A C 1
ATOM 1519 O O . LYS A 1 188 ? -3.904 13.044 10.456 1.00 92.75 188 LYS A O 1
ATOM 1524 N N . ILE A 1 189 ? -5.204 11.399 11.262 1.00 88.25 189 ILE A N 1
ATOM 1525 C CA . ILE A 1 189 ? -5.274 10.656 9.994 1.00 88.25 189 ILE A CA 1
ATOM 1526 C C . ILE A 1 189 ? -5.948 11.490 8.901 1.00 88.25 189 ILE A C 1
ATOM 1528 O O . ILE A 1 189 ? -5.440 11.595 7.787 1.00 88.25 189 ILE A O 1
ATOM 1532 N N . LEU A 1 190 ? -7.115 12.064 9.206 1.00 85.38 190 LEU A N 1
ATOM 1533 C CA . LEU A 1 190 ? -7.935 12.738 8.199 1.00 85.38 190 LEU A CA 1
ATOM 1534 C C . LEU A 1 190 ? -7.420 14.135 7.838 1.00 85.38 190 LEU A C 1
ATOM 1536 O O . LEU A 1 190 ? -7.731 14.636 6.764 1.00 85.38 190 LEU A O 1
ATOM 1540 N N . GLY A 1 191 ? -6.680 14.790 8.727 1.00 86.94 191 GLY A N 1
ATOM 1541 C CA . GLY A 1 191 ? -6.140 16.122 8.474 1.00 86.94 191 GLY A CA 1
ATOM 1542 C C . GLY A 1 191 ? -4.668 16.073 8.099 1.00 86.94 191 GLY A C 1
ATOM 1543 O O . GLY A 1 191 ? -4.283 16.362 6.967 1.00 86.94 191 GLY A O 1
ATOM 1544 N N . GLU A 1 192 ? -3.842 15.731 9.082 1.00 88.75 192 GLU A N 1
ATOM 1545 C CA . GLU A 1 192 ? -2.390 15.867 9.004 1.00 88.75 192 GLU A CA 1
ATOM 1546 C C . GLU A 1 192 ? -1.775 14.830 8.058 1.00 88.75 192 GLU A C 1
ATOM 1548 O O . GLU A 1 192 ? -1.072 15.199 7.118 1.00 88.75 192 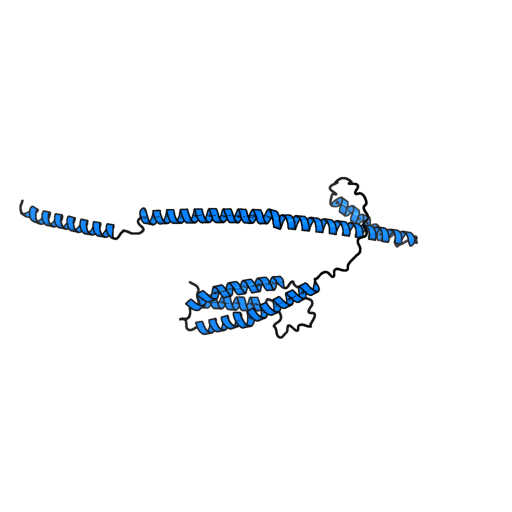GLU A O 1
ATOM 1553 N N . ASP A 1 193 ? -2.108 13.550 8.235 1.00 91.94 193 ASP A N 1
ATOM 1554 C CA . ASP A 1 193 ? -1.512 12.475 7.437 1.00 91.94 193 ASP A CA 1
ATOM 1555 C C . ASP A 1 193 ? -1.962 12.539 5.968 1.00 91.94 193 ASP A C 1
ATOM 1557 O O . ASP A 1 193 ? -1.142 12.318 5.077 1.00 91.94 193 ASP A O 1
ATOM 1561 N N . LEU A 1 194 ? -3.224 12.898 5.687 1.00 90.12 194 LEU A N 1
ATOM 1562 C CA . LEU A 1 194 ? -3.692 13.120 4.309 1.00 90.12 194 LEU A CA 1
ATOM 1563 C C . LEU A 1 194 ? -2.943 14.272 3.629 1.00 90.12 194 LEU A C 1
ATOM 1565 O O . LEU A 1 194 ? -2.503 14.124 2.490 1.00 90.12 194 LEU A O 1
ATOM 1569 N N . THR A 1 195 ? -2.725 15.378 4.341 1.00 93.12 195 THR A N 1
ATOM 1570 C CA . THR A 1 195 ? -1.975 16.524 3.805 1.00 93.12 195 THR A CA 1
ATOM 1571 C C . THR A 1 195 ? -0.518 16.152 3.516 1.00 93.12 195 THR A C 1
ATOM 1573 O O . THR A 1 195 ? 0.003 16.469 2.447 1.00 93.12 195 THR A O 1
ATOM 1576 N N . ILE A 1 196 ? 0.135 15.427 4.431 1.00 94.44 196 ILE A N 1
ATOM 1577 C CA . ILE A 1 196 ? 1.511 14.940 4.240 1.00 94.44 196 ILE A CA 1
ATOM 1578 C C . ILE A 1 196 ? 1.587 13.978 3.049 1.00 94.44 196 ILE A C 1
ATOM 1580 O O . ILE A 1 196 ? 2.565 13.995 2.295 1.00 94.44 196 ILE A O 1
ATOM 1584 N N . LEU A 1 197 ? 0.577 13.127 2.864 1.00 95.25 197 LEU A N 1
ATOM 1585 C CA . LEU A 1 197 ? 0.533 12.167 1.765 1.00 95.25 197 LEU A CA 1
ATOM 1586 C C . LEU A 1 197 ? 0.363 12.874 0.417 1.00 95.25 197 LEU A C 1
ATOM 1588 O O . LEU A 1 197 ? 1.073 12.529 -0.531 1.00 95.25 197 LEU A O 1
ATOM 1592 N N . ASP A 1 198 ? -0.483 13.900 0.350 1.00 94.56 198 ASP A N 1
ATOM 1593 C CA . ASP A 1 198 ? -0.640 14.748 -0.835 1.00 94.56 198 ASP A CA 1
ATOM 1594 C C . ASP A 1 198 ? 0.651 15.514 -1.158 1.00 94.56 198 ASP A C 1
ATOM 1596 O O . ASP A 1 198 ? 1.117 15.492 -2.302 1.00 94.56 198 ASP A O 1
ATOM 1600 N N . GLU A 1 199 ? 1.301 16.112 -0.155 1.00 94.50 199 GLU A N 1
ATOM 1601 C CA . GLU A 1 199 ? 2.589 16.792 -0.338 1.00 94.50 199 GLU A CA 1
ATOM 1602 C C . GLU A 1 199 ? 3.683 15.808 -0.792 1.00 94.50 199 GLU A C 1
ATOM 1604 O O . GLU A 1 199 ? 4.484 16.091 -1.691 1.00 94.50 199 GLU A O 1
ATOM 1609 N N . THR A 1 200 ? 3.694 14.602 -0.224 1.00 95.69 200 THR A N 1
ATOM 1610 C CA . THR A 1 200 ? 4.599 13.522 -0.635 1.00 95.69 200 THR A CA 1
ATOM 1611 C C . THR A 1 200 ? 4.327 13.104 -2.077 1.00 95.69 200 THR A C 1
ATOM 1613 O O . THR A 1 200 ? 5.267 12.941 -2.860 1.00 95.69 200 THR A O 1
ATOM 1616 N N . HIS A 1 201 ? 3.059 12.968 -2.464 1.00 95.69 201 HIS A N 1
ATOM 1617 C CA . HIS A 1 201 ? 2.667 12.623 -3.825 1.00 95.69 201 HIS A CA 1
ATOM 1618 C C . HIS A 1 201 ? 3.097 13.698 -4.830 1.00 95.69 201 HIS A C 1
ATOM 1620 O O . HIS A 1 201 ? 3.660 13.380 -5.887 1.00 95.69 201 HIS A O 1
ATOM 1626 N N . GLU A 1 202 ? 2.905 14.972 -4.488 1.00 95.88 202 GLU A N 1
ATOM 1627 C CA . GLU A 1 202 ? 3.339 16.094 -5.313 1.00 95.88 202 GLU A CA 1
ATOM 1628 C C . GLU A 1 202 ? 4.867 16.097 -5.476 1.00 95.88 202 GLU A C 1
ATOM 1630 O O . GLU A 1 202 ? 5.379 16.217 -6.595 1.00 95.88 202 GLU A O 1
ATOM 1635 N N . ASN A 1 203 ? 5.609 15.888 -4.386 1.00 95.81 203 ASN A N 1
ATOM 1636 C CA . ASN A 1 203 ? 7.070 15.826 -4.407 1.00 95.81 203 ASN A CA 1
ATOM 1637 C C . ASN A 1 203 ? 7.597 14.631 -5.212 1.00 95.81 203 ASN A C 1
ATOM 1639 O O . ASN A 1 203 ? 8.509 14.801 -6.027 1.00 95.81 203 ASN A O 1
ATOM 1643 N N . ILE A 1 204 ? 7.002 13.443 -5.065 1.00 96.38 204 ILE A N 1
ATOM 1644 C CA . ILE A 1 204 ? 7.337 12.265 -5.880 1.00 96.38 204 ILE A CA 1
ATOM 1645 C C . ILE A 1 204 ? 7.080 12.554 -7.359 1.00 96.38 204 ILE A C 1
ATOM 1647 O O . ILE A 1 204 ? 7.929 12.254 -8.197 1.00 96.38 204 ILE A O 1
ATOM 1651 N N . THR A 1 205 ? 5.955 13.186 -7.689 1.00 95.62 205 THR A N 1
ATOM 1652 C CA . THR A 1 205 ? 5.601 13.524 -9.074 1.00 95.62 205 THR A CA 1
ATOM 1653 C C . THR A 1 205 ? 6.568 14.547 -9.669 1.00 95.62 205 THR A C 1
ATOM 1655 O O . THR A 1 205 ? 7.064 14.366 -10.786 1.00 95.62 205 THR A O 1
ATOM 1658 N N . LYS A 1 206 ? 6.914 15.602 -8.920 1.00 96.31 206 LYS A N 1
ATOM 1659 C CA . LYS A 1 206 ? 7.942 16.579 -9.317 1.00 96.31 206 LYS A CA 1
ATOM 1660 C C . LYS A 1 206 ? 9.287 15.897 -9.560 1.00 96.31 206 LYS A C 1
ATOM 1662 O O . LYS A 1 206 ? 9.927 16.157 -10.582 1.00 96.31 206 LYS A O 1
ATOM 1667 N N . ASN A 1 207 ? 9.689 14.996 -8.669 1.00 96.06 207 ASN A N 1
ATOM 1668 C CA . ASN A 1 207 ? 10.959 14.287 -8.769 1.00 96.06 207 ASN A CA 1
ATOM 1669 C C . ASN A 1 207 ? 10.969 13.296 -9.946 1.00 96.06 207 ASN A C 1
ATOM 1671 O O . ASN A 1 207 ? 11.929 13.256 -10.711 1.00 96.06 207 ASN A O 1
ATOM 1675 N N . ALA A 1 208 ? 9.867 12.580 -10.184 1.00 95.12 208 ALA A N 1
ATOM 1676 C CA . ALA A 1 208 ? 9.697 11.710 -11.346 1.00 95.12 208 ALA A CA 1
ATOM 1677 C C . ALA A 1 208 ? 9.794 12.496 -12.664 1.00 95.12 208 ALA A C 1
ATOM 1679 O O . ALA A 1 208 ? 10.504 12.087 -13.585 1.00 95.12 208 ALA A O 1
ATOM 1680 N N . ASN A 1 209 ? 9.159 13.669 -12.734 1.00 95.31 209 ASN A N 1
ATOM 1681 C CA . ASN A 1 209 ? 9.258 14.563 -13.887 1.00 95.31 209 ASN A CA 1
ATOM 1682 C C . ASN A 1 209 ? 10.691 15.073 -14.099 1.00 95.31 209 ASN A C 1
ATOM 1684 O O . ASN A 1 209 ? 11.170 15.134 -15.236 1.00 95.31 209 ASN A O 1
ATOM 1688 N N . LEU A 1 210 ? 11.397 15.423 -13.020 1.00 95.44 210 LEU A N 1
ATOM 1689 C CA . LEU A 1 210 ? 12.801 15.830 -13.081 1.00 95.44 210 LEU A CA 1
ATOM 1690 C C . LEU A 1 210 ? 13.688 14.674 -13.561 1.00 95.44 210 LEU A C 1
ATOM 1692 O O . LEU A 1 210 ? 14.519 14.866 -14.447 1.00 95.44 210 LEU A O 1
ATOM 1696 N N . PHE A 1 211 ? 13.467 13.464 -13.048 1.00 96.38 211 PHE A N 1
ATOM 1697 C CA . PHE A 1 211 ? 14.176 12.259 -13.466 1.00 96.38 211 PHE A CA 1
ATOM 1698 C C . PHE A 1 211 ? 13.924 11.941 -14.941 1.00 96.38 211 PHE A C 1
ATOM 1700 O O . PHE A 1 211 ? 14.867 11.664 -15.676 1.00 96.38 211 PHE A O 1
ATOM 1707 N N . GLN A 1 212 ? 12.683 12.058 -15.418 1.00 94.31 212 GLN A N 1
ATOM 1708 C CA . GLN A 1 212 ? 12.351 11.845 -16.826 1.00 94.31 212 GLN A CA 1
ATOM 1709 C C . GLN A 1 212 ? 13.010 12.892 -17.734 1.00 94.31 212 GLN A C 1
ATOM 1711 O O . GLN A 1 212 ? 13.534 12.539 -18.794 1.00 94.31 212 GLN A O 1
ATOM 1716 N N . LYS A 1 213 ? 13.034 14.168 -17.322 1.00 93.06 213 LYS A N 1
ATOM 1717 C CA . LYS A 1 213 ? 13.757 15.233 -18.039 1.00 93.06 213 LYS A CA 1
ATOM 1718 C C . LYS A 1 213 ? 15.256 14.954 -18.076 1.00 93.06 213 LYS A C 1
ATOM 1720 O O . LYS A 1 213 ? 15.850 15.033 -19.148 1.00 93.06 213 LYS A O 1
ATOM 1725 N N . THR A 1 214 ? 15.852 14.574 -16.949 1.00 93.75 214 THR A N 1
ATOM 1726 C CA . THR A 1 214 ? 17.269 14.201 -16.871 1.00 93.75 214 THR A CA 1
ATOM 1727 C C . THR A 1 214 ? 17.560 12.990 -17.745 1.00 93.75 214 THR A C 1
ATOM 1729 O O . THR A 1 214 ? 18.494 13.044 -18.532 1.00 93.75 214 THR A O 1
ATOM 1732 N N . ASN A 1 215 ? 16.725 11.951 -17.708 1.00 92.06 215 ASN A N 1
ATOM 1733 C CA . ASN A 1 215 ? 16.857 10.769 -18.555 1.00 92.06 215 ASN A CA 1
ATOM 1734 C C . ASN A 1 215 ? 16.767 11.122 -20.045 1.00 92.06 215 ASN A C 1
ATOM 1736 O O . ASN A 1 215 ? 17.594 10.682 -20.837 1.00 92.06 215 ASN A O 1
ATOM 1740 N N . ARG A 1 216 ? 15.811 11.973 -20.437 1.00 91.94 216 ARG A N 1
ATOM 1741 C CA . ARG A 1 216 ? 15.689 12.455 -21.819 1.00 91.94 216 ARG A CA 1
ATOM 1742 C C . ARG A 1 216 ? 16.903 13.284 -22.233 1.00 91.94 216 ARG A C 1
ATOM 1744 O O . ARG A 1 216 ? 17.407 13.096 -23.334 1.00 91.94 216 ARG A O 1
ATOM 1751 N N . ASN A 1 217 ? 17.400 14.156 -21.359 1.00 90.38 217 ASN A N 1
ATOM 1752 C CA . ASN A 1 217 ? 18.604 14.946 -21.612 1.00 90.38 217 ASN A CA 1
ATOM 1753 C C . ASN A 1 217 ? 19.850 14.061 -21.729 1.00 90.38 217 ASN A C 1
ATOM 1755 O O . ASN A 1 217 ? 20.657 14.273 -22.630 1.00 90.38 217 ASN A O 1
ATOM 1759 N N . LEU A 1 218 ? 19.983 13.048 -20.872 1.00 87.25 218 LEU A N 1
ATOM 1760 C CA . LEU A 1 218 ? 21.087 12.093 -20.899 1.00 87.25 218 LEU A CA 1
ATOM 1761 C C . LEU A 1 218 ? 21.034 11.231 -22.160 1.00 87.25 218 LEU A C 1
ATOM 1763 O O . LEU A 1 218 ? 22.053 11.051 -22.815 1.00 87.25 218 LEU A O 1
ATOM 1767 N N . ASN A 1 219 ? 19.845 10.765 -22.542 1.00 85.38 219 ASN A N 1
ATOM 1768 C CA . ASN A 1 219 ? 19.644 9.995 -23.763 1.00 85.38 219 ASN A CA 1
ATOM 1769 C C . ASN A 1 219 ? 19.931 10.840 -25.012 1.00 85.38 219 ASN A C 1
ATOM 1771 O O . ASN A 1 219 ? 20.659 10.398 -25.893 1.00 85.38 219 ASN A O 1
ATOM 1775 N N . ASN A 1 220 ? 19.457 12.089 -25.045 1.00 85.12 220 ASN A N 1
ATOM 1776 C CA . ASN A 1 220 ? 19.786 13.037 -26.110 1.00 85.12 220 ASN A CA 1
ATOM 1777 C C . ASN A 1 220 ? 21.294 13.324 -26.167 1.00 85.12 220 ASN A C 1
ATOM 1779 O O . ASN A 1 220 ? 21.851 13.467 -27.250 1.00 85.12 220 ASN A O 1
ATOM 1783 N N . TYR A 1 221 ? 21.971 13.421 -25.020 1.00 83.19 221 TYR A N 1
ATOM 1784 C CA . TYR A 1 221 ? 23.420 13.620 -24.958 1.00 83.19 221 TYR A CA 1
ATOM 1785 C C . TYR A 1 221 ? 24.184 12.382 -25.438 1.00 83.19 221 TYR A C 1
ATOM 1787 O O . TYR A 1 221 ? 25.148 12.510 -26.190 1.00 83.19 221 TYR A O 1
ATOM 1795 N N . LEU A 1 222 ? 23.741 11.187 -25.048 1.00 79.62 222 LEU A N 1
ATOM 1796 C CA . LEU A 1 222 ? 24.317 9.920 -25.491 1.00 79.62 222 LEU A CA 1
ATOM 1797 C C . LEU A 1 222 ? 24.159 9.741 -27.007 1.00 79.62 222 LEU A C 1
ATOM 1799 O O . LEU A 1 222 ? 25.106 9.352 -27.693 1.00 79.62 222 LEU A O 1
ATOM 1803 N N . GLU A 1 223 ? 22.977 10.071 -27.528 1.00 74.19 223 GLU A N 1
ATOM 1804 C CA . GLU A 1 223 ? 22.665 10.003 -28.953 1.00 74.19 223 GLU A CA 1
ATOM 1805 C C . GLU A 1 223 ? 23.452 11.049 -29.758 1.00 74.19 223 GLU A C 1
ATOM 1807 O O . GLU A 1 223 ? 24.050 10.703 -30.776 1.00 74.19 223 GLU A O 1
ATOM 1812 N N . ASN A 1 224 ? 23.527 12.298 -29.282 1.00 70.44 224 ASN A N 1
ATOM 1813 C CA . ASN A 1 224 ? 24.116 13.402 -30.048 1.00 70.44 224 ASN A CA 1
ATOM 1814 C C . ASN A 1 224 ? 25.621 13.611 -29.829 1.00 70.44 224 ASN A C 1
ATOM 1816 O O . ASN A 1 224 ? 26.289 14.120 -30.727 1.00 70.44 224 ASN A O 1
ATOM 1820 N N . LYS A 1 225 ? 26.167 13.285 -28.651 1.00 67.88 225 LYS A N 1
ATOM 1821 C CA . LYS A 1 225 ? 27.546 13.645 -28.267 1.00 67.88 225 LYS A CA 1
ATOM 1822 C C . LYS A 1 225 ? 28.453 12.441 -28.036 1.00 67.88 225 LYS A C 1
ATOM 1824 O O . LYS A 1 225 ? 29.637 12.527 -28.343 1.00 67.88 225 LYS A O 1
ATOM 1829 N N . THR A 1 226 ? 27.915 11.326 -27.540 1.00 58.34 226 THR A N 1
ATOM 1830 C CA . THR A 1 226 ? 28.708 10.118 -27.234 1.00 58.34 226 THR A CA 1
ATOM 1831 C C . THR A 1 226 ? 28.665 9.057 -28.340 1.00 58.34 226 THR A C 1
ATOM 1833 O O . THR A 1 226 ? 29.267 7.999 -28.199 1.00 58.34 226 THR A O 1
ATOM 1836 N N . GLY A 1 227 ? 28.019 9.338 -29.477 1.00 58.81 227 GLY A N 1
ATOM 1837 C CA . GLY A 1 227 ? 28.185 8.526 -30.685 1.00 58.81 227 GLY A CA 1
ATOM 1838 C C . GLY A 1 227 ? 27.531 7.145 -30.618 1.00 58.81 227 GLY A C 1
ATOM 1839 O O . GLY A 1 227 ? 28.054 6.200 -31.203 1.00 58.81 227 GLY A O 1
ATOM 1840 N N . GLY A 1 228 ? 26.362 7.019 -29.976 1.00 54.94 228 GLY A N 1
ATOM 1841 C CA . GLY A 1 228 ? 25.572 5.772 -29.978 1.00 54.94 228 GLY A CA 1
ATOM 1842 C C . GLY A 1 228 ? 25.166 5.280 -31.378 1.00 54.94 228 GLY A C 1
ATOM 1843 O O . GLY A 1 228 ? 24.708 4.151 -31.547 1.00 54.94 228 GLY A O 1
ATOM 1844 N N . ARG A 1 229 ? 25.374 6.107 -32.403 1.00 59.84 229 ARG A N 1
ATOM 1845 C CA . ARG A 1 229 ? 25.396 5.712 -33.805 1.00 59.84 229 ARG A CA 1
ATOM 1846 C C . ARG A 1 229 ? 26.610 6.384 -34.437 1.00 59.84 229 ARG A C 1
ATOM 1848 O O . ARG A 1 229 ? 26.594 7.599 -34.623 1.00 59.84 229 ARG A O 1
ATOM 1855 N N . ILE A 1 230 ? 27.629 5.619 -34.842 1.00 63.75 230 ILE A N 1
ATOM 1856 C CA . ILE A 1 230 ? 28.371 5.994 -36.055 1.00 63.75 230 ILE A CA 1
ATOM 1857 C C . ILE A 1 230 ? 27.272 6.169 -37.107 1.00 63.75 230 ILE A C 1
ATOM 1859 O O . ILE A 1 230 ? 26.650 5.204 -37.551 1.00 63.75 230 ILE A O 1
ATOM 1863 N N . GLY A 1 231 ? 26.896 7.420 -37.368 1.00 67.81 231 GLY A N 1
ATOM 1864 C CA . GLY A 1 231 ? 25.795 7.712 -38.268 1.00 67.81 231 GLY A CA 1
ATOM 1865 C C . GLY A 1 231 ? 26.156 7.165 -39.639 1.00 67.81 231 GLY A C 1
ATOM 1866 O O . GLY A 1 231 ? 27.310 7.262 -40.056 1.00 67.81 231 GLY A O 1
ATOM 1867 N N . LEU A 1 232 ? 25.178 6.631 -40.366 1.00 66.75 232 LEU A N 1
ATOM 1868 C CA . LEU A 1 232 ? 25.364 6.179 -41.748 1.00 66.75 232 LEU A CA 1
ATOM 1869 C C . LEU A 1 232 ? 26.062 7.262 -42.601 1.00 66.75 232 LEU A C 1
ATOM 1871 O O . LEU A 1 232 ? 26.894 6.955 -43.445 1.00 66.75 232 LEU A O 1
ATOM 1875 N N . TRP A 1 233 ? 25.830 8.538 -42.274 1.00 75.06 233 TRP A N 1
ATOM 1876 C CA . TRP A 1 233 ? 26.529 9.704 -42.817 1.00 75.06 233 TRP A CA 1
ATOM 1877 C C . TRP A 1 233 ? 28.035 9.781 -42.530 1.00 75.06 233 TRP A C 1
ATOM 1879 O O . TRP A 1 233 ? 28.793 10.190 -43.407 1.00 75.06 233 TRP A O 1
ATOM 1889 N N . PHE A 1 234 ? 28.490 9.414 -41.329 1.00 80.06 234 PHE A N 1
ATOM 1890 C CA . PHE A 1 234 ? 29.922 9.330 -41.025 1.00 80.06 234 PHE A CA 1
ATOM 1891 C C . PHE A 1 234 ? 30.571 8.199 -41.824 1.00 80.06 234 PHE A C 1
ATOM 1893 O O . PHE A 1 234 ? 31.628 8.400 -42.418 1.00 80.06 234 PHE A O 1
ATOM 1900 N N . LEU A 1 235 ? 29.895 7.049 -41.911 1.00 80.25 235 LEU A N 1
ATOM 1901 C CA . LEU A 1 235 ? 30.365 5.896 -42.677 1.00 80.25 235 LEU A CA 1
ATOM 1902 C C . LEU A 1 235 ? 30.476 6.243 -44.174 1.00 80.25 235 LEU A C 1
ATOM 1904 O O . LEU A 1 235 ? 31.524 6.015 -44.769 1.00 80.25 235 LEU A O 1
ATOM 1908 N N . ILE A 1 236 ? 29.472 6.925 -44.744 1.00 84.81 236 ILE A N 1
ATOM 1909 C CA . ILE A 1 236 ? 29.509 7.426 -46.129 1.00 84.81 236 ILE A CA 1
ATOM 1910 C C . ILE A 1 236 ? 30.699 8.370 -46.367 1.00 84.81 236 ILE A C 1
ATOM 1912 O O . ILE A 1 236 ? 31.418 8.222 -47.356 1.00 84.81 236 ILE A O 1
ATOM 1916 N N . LYS A 1 237 ? 30.948 9.321 -45.453 1.00 86.69 237 LYS A N 1
ATOM 1917 C CA . LYS A 1 237 ? 32.063 10.274 -45.577 1.00 86.69 237 LYS A CA 1
ATOM 1918 C C . LYS A 1 237 ? 33.415 9.571 -45.470 1.00 86.69 237 LYS A C 1
ATOM 1920 O O . LYS A 1 237 ? 34.321 9.899 -46.232 1.00 86.69 237 LYS A O 1
ATOM 1925 N N . ALA A 1 238 ? 33.537 8.588 -44.579 1.00 86.62 238 ALA A N 1
ATOM 1926 C CA . ALA A 1 238 ? 34.744 7.781 -44.432 1.00 86.62 238 ALA A CA 1
ATOM 1927 C C . ALA A 1 238 ? 35.031 6.947 -45.694 1.00 86.62 238 ALA A C 1
ATOM 1929 O O . ALA A 1 238 ? 36.172 6.912 -46.154 1.00 86.62 238 ALA A O 1
ATOM 1930 N N . THR A 1 239 ? 34.006 6.344 -46.307 1.00 89.81 239 THR A N 1
ATOM 1931 C CA . THR A 1 239 ? 34.154 5.603 -47.570 1.00 89.81 239 THR A CA 1
ATOM 1932 C C . THR A 1 239 ? 34.608 6.514 -48.711 1.00 89.81 239 THR A C 1
ATOM 1934 O O . THR A 1 239 ? 35.542 6.165 -49.430 1.00 89.81 239 THR A O 1
ATOM 1937 N N . ILE A 1 240 ? 34.011 7.702 -48.853 1.00 92.94 240 ILE A N 1
ATOM 1938 C CA . ILE A 1 240 ? 34.416 8.678 -49.879 1.00 92.94 240 ILE A CA 1
ATOM 1939 C C . ILE A 1 240 ? 35.869 9.126 -49.663 1.00 92.94 240 ILE A C 1
ATOM 1941 O O . ILE A 1 240 ? 36.647 9.163 -50.616 1.00 92.94 240 ILE A O 1
ATOM 1945 N N . ALA A 1 241 ? 36.261 9.414 -48.419 1.00 92.62 241 ALA A N 1
ATOM 1946 C CA . ALA A 1 241 ? 37.633 9.801 -48.092 1.00 92.62 241 ALA A CA 1
ATOM 1947 C C . ALA A 1 241 ? 38.652 8.703 -48.451 1.00 92.62 241 ALA A C 1
ATOM 1949 O O . ALA A 1 241 ? 39.714 9.006 -48.997 1.00 92.62 241 ALA A O 1
ATOM 1950 N N . LEU A 1 242 ? 38.312 7.431 -48.214 1.00 93.56 242 LEU A N 1
ATOM 1951 C CA . LEU A 1 242 ? 39.159 6.289 -48.568 1.00 93.56 242 LEU A CA 1
ATOM 1952 C C . LEU A 1 242 ? 39.341 6.169 -50.089 1.00 93.56 242 LEU A C 1
ATOM 1954 O O . LEU A 1 242 ? 40.464 5.987 -50.558 1.00 93.56 242 LEU A O 1
ATOM 1958 N N . VAL A 1 243 ? 38.267 6.344 -50.868 1.00 93.88 243 VAL A N 1
ATO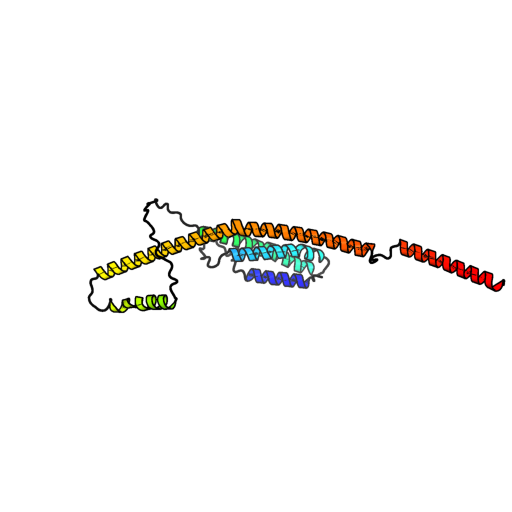M 1959 C CA . VAL A 1 243 ? 38.328 6.323 -52.342 1.00 93.88 243 VAL A CA 1
ATOM 1960 C C . VAL A 1 243 ? 39.195 7.461 -52.886 1.00 93.88 243 VAL A C 1
ATOM 1962 O O . VAL A 1 243 ? 40.002 7.240 -53.788 1.00 93.88 243 VAL A O 1
ATOM 1965 N N . ILE A 1 244 ? 39.079 8.668 -52.324 1.00 93.44 244 ILE A N 1
ATOM 1966 C CA . ILE A 1 244 ? 39.907 9.817 -52.724 1.00 93.44 244 ILE A CA 1
ATOM 1967 C C . ILE A 1 244 ? 41.388 9.542 -52.437 1.00 93.44 244 ILE A C 1
ATOM 1969 O O . ILE A 1 244 ? 42.234 9.756 -53.305 1.00 93.44 244 ILE A O 1
ATOM 1973 N N . LEU A 1 245 ? 41.710 9.018 -51.251 1.00 92.94 245 LEU A N 1
ATOM 1974 C CA . LEU A 1 245 ? 43.083 8.666 -50.881 1.00 92.94 245 LEU A CA 1
ATOM 1975 C C . LEU A 1 245 ? 43.666 7.581 -51.803 1.00 92.94 245 LEU A C 1
ATOM 1977 O O . LEU A 1 245 ? 44.827 7.665 -52.207 1.00 92.94 245 LEU A O 1
ATOM 1981 N N . PHE A 1 246 ? 42.847 6.607 -52.202 1.00 91.81 246 PHE A N 1
ATOM 1982 C CA . PHE A 1 246 ? 43.230 5.590 -53.179 1.00 91.81 246 PHE A CA 1
ATOM 1983 C C . PHE A 1 246 ? 43.517 6.191 -54.566 1.00 91.81 246 PHE A C 1
ATOM 1985 O O . PHE A 1 246 ? 44.509 5.835 -55.204 1.00 91.81 246 PHE A O 1
ATOM 1992 N N . PHE A 1 247 ? 42.713 7.161 -55.008 1.00 91.44 247 PHE A N 1
ATOM 1993 C CA . PHE A 1 247 ? 42.969 7.902 -56.247 1.00 91.44 247 PHE A CA 1
ATOM 1994 C C . PHE A 1 247 ? 44.298 8.662 -56.206 1.00 91.44 247 PHE A C 1
ATOM 1996 O O . PHE A 1 247 ? 45.062 8.605 -57.171 1.00 91.44 247 PHE A O 1
ATOM 2003 N N . PHE A 1 248 ? 44.610 9.325 -55.087 1.00 90.81 248 PHE A N 1
ATOM 2004 C CA . PHE A 1 248 ? 45.908 9.978 -54.906 1.00 90.81 248 PHE A CA 1
ATOM 2005 C C . PHE A 1 248 ? 47.063 8.977 -54.992 1.00 90.81 248 PHE A C 1
ATOM 2007 O O . PHE A 1 248 ? 48.031 9.242 -55.702 1.00 90.81 248 PHE A O 1
ATOM 2014 N N . MET A 1 249 ? 46.945 7.806 -54.358 1.00 87.88 249 MET A N 1
ATOM 2015 C CA . MET A 1 249 ? 47.950 6.739 -54.464 1.00 87.88 249 MET A CA 1
ATOM 2016 C C . MET A 1 249 ? 48.189 6.294 -55.916 1.00 87.88 249 MET A C 1
ATOM 2018 O O . MET A 1 249 ? 49.340 6.174 -56.334 1.00 87.88 249 MET A O 1
ATOM 2022 N N . ILE A 1 250 ? 47.129 6.119 -56.714 1.00 86.62 250 ILE A N 1
ATOM 2023 C CA . ILE A 1 250 ? 47.252 5.777 -58.144 1.00 86.62 250 ILE A CA 1
ATOM 2024 C C . ILE A 1 250 ? 47.962 6.889 -58.926 1.00 86.62 250 ILE A C 1
ATOM 2026 O O . ILE A 1 250 ? 48.820 6.606 -59.765 1.00 86.62 250 ILE A O 1
ATOM 2030 N N . ILE A 1 251 ? 47.618 8.154 -58.663 1.00 85.12 251 ILE A N 1
ATOM 2031 C CA . ILE A 1 251 ? 48.253 9.309 -59.311 1.00 85.12 251 ILE A CA 1
ATOM 2032 C C . ILE A 1 251 ? 49.751 9.350 -58.983 1.00 85.12 251 ILE A C 1
ATOM 2034 O O . ILE A 1 251 ? 50.560 9.489 -59.901 1.00 85.12 251 ILE A O 1
ATOM 2038 N N . PHE A 1 252 ? 50.126 9.157 -57.714 1.00 85.88 252 PHE A N 1
ATOM 2039 C CA . PHE A 1 252 ? 51.527 9.076 -57.289 1.00 85.88 252 PHE A CA 1
ATOM 2040 C C . PHE A 1 252 ? 52.273 7.941 -58.001 1.00 85.88 252 PHE A C 1
ATOM 2042 O O . PHE A 1 252 ? 53.339 8.177 -58.568 1.00 85.88 252 PHE A O 1
ATOM 2049 N N . ILE A 1 253 ? 51.689 6.741 -58.067 1.00 82.88 253 ILE A N 1
ATOM 2050 C CA . ILE A 1 253 ? 52.273 5.589 -58.774 1.00 82.88 253 ILE A CA 1
ATOM 2051 C C . ILE A 1 253 ? 52.445 5.830 -60.274 1.00 82.88 253 ILE A C 1
ATOM 2053 O O . ILE A 1 253 ? 53.384 5.308 -60.864 1.00 82.88 253 ILE A O 1
ATOM 2057 N N . LYS A 1 254 ? 51.568 6.610 -60.912 1.00 78.19 254 LYS A N 1
ATOM 2058 C CA . LYS A 1 254 ? 51.665 6.903 -62.350 1.00 78.19 254 LYS A CA 1
ATOM 2059 C C . LYS A 1 254 ? 52.647 8.036 -62.666 1.00 78.19 254 LYS A C 1
ATOM 2061 O O . LYS A 1 254 ? 53.197 8.065 -63.766 1.00 78.19 254 LYS A O 1
ATOM 2066 N N . ILE A 1 255 ? 52.848 8.970 -61.736 1.00 75.38 255 ILE A N 1
ATOM 2067 C CA . ILE A 1 255 ? 53.740 10.128 -61.900 1.00 75.38 255 ILE A CA 1
ATOM 2068 C C . ILE A 1 255 ? 55.193 9.793 -61.551 1.00 75.38 255 ILE A C 1
ATOM 2070 O O . ILE A 1 255 ? 56.085 10.221 -62.276 1.00 75.38 255 ILE A O 1
ATOM 2074 N N . ILE A 1 256 ? 55.437 8.997 -60.506 1.00 69.62 256 ILE A N 1
ATOM 2075 C CA . ILE A 1 256 ? 56.792 8.617 -60.071 1.00 69.62 256 ILE A CA 1
ATOM 2076 C C . ILE A 1 256 ? 57.639 7.929 -61.162 1.00 69.62 256 ILE A C 1
ATOM 2078 O O . ILE A 1 256 ? 58.798 8.294 -61.279 1.00 69.62 256 ILE A O 1
ATOM 2082 N N . PRO A 1 257 ? 57.137 7.009 -62.011 1.00 69.62 257 PRO A N 1
ATOM 2083 C CA . PRO A 1 257 ? 57.953 6.413 -63.075 1.00 69.62 257 PRO A CA 1
ATOM 2084 C C . PRO A 1 257 ? 58.199 7.357 -64.267 1.00 69.62 257 PRO A C 1
ATOM 2086 O O . PRO A 1 257 ? 58.789 6.936 -65.260 1.00 69.62 257 PRO A O 1
ATOM 2089 N N . LYS A 1 258 ? 57.690 8.597 -64.221 1.00 55.88 258 LYS A N 1
ATOM 2090 C CA . LYS A 1 258 ? 57.807 9.605 -65.287 1.00 55.88 258 LYS A CA 1
ATOM 2091 C C . LYS A 1 258 ? 58.711 10.792 -64.923 1.00 55.88 258 LYS A C 1
ATOM 2093 O O . LYS A 1 258 ? 58.851 11.689 -65.755 1.00 55.88 258 LYS A O 1
ATOM 2098 N N . ILE A 1 259 ? 59.286 10.789 -63.721 1.00 53.94 259 ILE A N 1
ATOM 2099 C CA . ILE A 1 259 ? 60.358 11.681 -63.249 1.00 53.94 259 ILE A CA 1
ATOM 2100 C C . ILE A 1 259 ? 61.628 10.842 -63.137 1.00 53.94 259 ILE A C 1
ATOM 2102 O O . ILE A 1 259 ? 62.689 11.358 -63.544 1.00 53.94 259 ILE A O 1
#

Mean predicted aligned error: 22.1 Å

Sequence (259 aa):
MTSLHTIETIIDRYSDDIKSLNIPSLTKFRQNDSTLITISPYISQFKLEQIKQSLSNLTQPLHKLKSKKSYNIVHDKFIHLYVDMLDEKIYVNSKLIEIFEQQNRPVVEPTEEGSITEKIQLTEEQEEDLPSLRKRLLAGGRTSSLLDSNQDISKVNEYHESIQNDILNELSDLTTTLKTSALKFSAKILGEDLTILDETHENITKNANLFQKTNRNLNNYLENKTGGRIGLWFLIKATIALVILFFFMIIFIKIIPKI

Radius of gyration: 39.63 Å; Cα contacts (8 Å, |Δi|>4): 69; chains: 1; bounding box: 93×50×129 Å